Protein AF-A0A7J2YJ06-F1 (afdb_monomer_lite)

Sequence (201 aa):
MLNIGGYFGPPEGAVVGAVAAQILQVASMFPTVVESTILDARYSVNTNRESLWATSTSMQARTLGNKVMNLGITSQISGPCTDMLLYETVTITIADSVSGVAIEIGTRPTGCRYKNYASGLENKFFAEVLKSSAKHLKLSDANEIVKAILPKYEDKLKNPPKGKSFPECTDLRTLQPTREWLEIYEKVWRELEDLGLPRWK

Secondary structure (DSSP, 8-state):
-EEETSTT-SHHHHHHHHHHHHHHHHHHH--SEEE--EEETTTTBS-SHHHHHHHHHHHHHHHTT---EEEEE---SS-SS-HHHHHHHHHHHHHHHHTT-SEEE---GGGG-STT---HHHHHHHHHHHHHHHHH--HHHHHHHHHHHGGGTGGGTTS------HHHHEETTTTEEPHHHHHHHHHHHHHHHHTT-PPP-

pLDDT: mean 95.95, std 3.33, range [77.56, 98.81]

Radius of gyration: 16.55 Å; chains: 1; bounding box: 39×35×47 Å

Foldseek 3Di:
DFEDCPPLHHLVSLLVVLLVQQVCCCVPVVDQEDERQYAYPLQRAQLAPSSLVSRLSSLLVNQPPDDHQYEAEQEEQAFALDLRLLLSLLLNLLSNLQSRHRHYDDDHYNSVPDPQRDADLSVVSSVFSNVLSNVPDHPVLSVVLNVVSNVVPNVCSNPHHRHDGLVGQADPVVSHGDPSSVVSSVVVQVVVVVSPRHTRD

Structure (mmCIF, N/CA/C/O backbone):
data_AF-A0A7J2YJ06-F1
#
_entry.id   AF-A0A7J2YJ06-F1
#
loop_
_atom_site.group_PDB
_atom_site.id
_atom_site.type_symbol
_atom_site.label_atom_id
_atom_site.label_alt_id
_atom_site.label_comp_id
_atom_site.label_asym_id
_atom_site.label_entity_id
_atom_site.label_seq_id
_atom_site.pdbx_PDB_ins_code
_atom_site.Cartn_x
_atom_site.Cartn_y
_atom_site.Cartn_z
_atom_site.occupancy
_atom_site.B_iso_or_equiv
_atom_site.auth_seq_id
_atom_site.auth_comp_id
_atom_site.auth_asym_id
_atom_site.auth_atom_id
_atom_site.pdbx_PDB_model_num
ATOM 1 N N . MET A 1 1 ? 5.758 9.850 -11.070 1.00 80.75 1 MET A N 1
ATOM 2 C CA . MET A 1 1 ? 4.400 9.253 -11.102 1.00 80.75 1 MET A CA 1
ATOM 3 C C . MET A 1 1 ? 3.855 9.107 -12.526 1.00 80.75 1 MET A C 1
ATOM 5 O O . MET A 1 1 ? 3.830 10.076 -13.279 1.00 80.75 1 MET A O 1
ATOM 9 N N . LEU A 1 2 ? 3.445 7.894 -12.891 1.00 92.75 2 LEU A N 1
ATOM 10 C CA . LEU A 1 2 ? 2.865 7.490 -14.176 1.00 92.75 2 LEU A CA 1
ATOM 11 C C . LEU A 1 2 ? 1.392 7.119 -13.963 1.00 92.75 2 LEU A C 1
ATOM 13 O O . LEU A 1 2 ? 1.017 6.723 -12.862 1.00 92.75 2 LEU A O 1
ATOM 17 N N . ASN A 1 3 ? 0.562 7.227 -15.003 1.00 94.31 3 ASN A N 1
ATOM 18 C CA . ASN A 1 3 ? -0.865 6.917 -14.901 1.00 94.31 3 ASN A CA 1
ATOM 19 C C . ASN A 1 3 ? -1.298 5.862 -15.923 1.00 94.31 3 ASN A C 1
ATOM 21 O O . ASN A 1 3 ? -1.104 6.053 -17.127 1.00 94.31 3 ASN A O 1
ATOM 25 N N . ILE A 1 4 ? -1.948 4.799 -15.446 1.00 97.31 4 ILE A N 1
ATOM 26 C CA . ILE A 1 4 ? -2.723 3.873 -16.281 1.00 97.31 4 ILE A CA 1
ATOM 27 C C . ILE A 1 4 ? -3.918 4.643 -16.843 1.00 97.31 4 ILE A C 1
ATOM 29 O O . ILE A 1 4 ? -4.610 5.346 -16.107 1.00 97.31 4 ILE A O 1
ATOM 33 N N . GLY A 1 5 ? -4.141 4.533 -18.150 1.00 95.25 5 GLY A N 1
ATOM 34 C CA . GLY A 1 5 ? -5.114 5.338 -18.891 1.00 95.25 5 GLY A CA 1
ATOM 35 C C . GLY A 1 5 ? -4.627 6.754 -19.224 1.00 95.25 5 GLY A C 1
ATOM 36 O O . GLY A 1 5 ? -5.401 7.545 -19.755 1.00 95.25 5 GLY A O 1
ATOM 37 N N . GLY A 1 6 ? -3.369 7.089 -18.910 1.00 94.75 6 GLY A N 1
ATOM 38 C CA . GLY A 1 6 ? -2.724 8.345 -19.300 1.00 94.75 6 GLY A CA 1
ATOM 39 C C . GLY A 1 6 ? -1.994 8.247 -20.645 1.00 94.75 6 GLY A C 1
ATOM 40 O O . GLY A 1 6 ? -2.341 7.441 -21.504 1.00 94.75 6 GLY A O 1
ATOM 41 N N . TYR A 1 7 ? -0.926 9.036 -20.813 1.00 95.12 7 TYR A N 1
ATOM 42 C CA . TYR A 1 7 ? -0.141 9.081 -22.061 1.00 95.12 7 TYR A CA 1
ATOM 43 C C . TYR A 1 7 ? 0.506 7.750 -22.455 1.00 95.12 7 TYR A C 1
ATOM 45 O O . TYR A 1 7 ? 0.732 7.504 -23.635 1.00 95.12 7 TYR A O 1
ATOM 53 N N . PHE A 1 8 ? 0.792 6.893 -21.476 1.00 94.69 8 PHE A N 1
ATOM 54 C CA . PHE A 1 8 ? 1.354 5.565 -21.709 1.00 94.69 8 PHE A CA 1
ATOM 55 C C . PHE A 1 8 ? 0.277 4.487 -21.931 1.00 94.69 8 PHE A C 1
ATOM 57 O O . PHE A 1 8 ? 0.614 3.331 -22.156 1.00 94.69 8 PHE A O 1
ATOM 64 N N . GLY A 1 9 ? -1.011 4.849 -21.907 1.00 96.12 9 GLY A N 1
ATOM 65 C CA . GLY A 1 9 ? -2.115 3.945 -22.220 1.00 96.12 9 GLY A CA 1
ATOM 66 C C . GLY A 1 9 ? -2.330 2.852 -21.160 1.00 96.12 9 GLY A C 1
ATOM 67 O O . GLY A 1 9 ? -2.552 3.192 -19.995 1.00 96.12 9 GLY A O 1
ATOM 68 N N . PRO A 1 10 ? -2.355 1.561 -21.541 1.00 96.88 10 PRO A N 1
ATOM 69 C CA . PRO A 1 10 ? -2.722 0.453 -20.654 1.00 96.88 10 PRO A CA 1
ATOM 70 C C . PRO A 1 10 ? -1.654 0.173 -19.573 1.00 96.88 10 PRO A C 1
ATOM 72 O O . PRO A 1 10 ? -0.579 0.783 -19.593 1.00 96.88 10 PRO A O 1
ATOM 75 N N . PRO A 1 11 ? -1.920 -0.743 -18.618 1.00 97.50 11 PRO A N 1
ATOM 76 C CA . PRO A 1 11 ? -0.989 -1.074 -17.535 1.00 97.50 11 PRO A CA 1
ATOM 77 C C . PRO A 1 11 ? 0.428 -1.416 -18.014 1.00 97.50 11 PRO A C 1
ATOM 79 O O . PRO A 1 11 ? 1.399 -0.926 -17.446 1.00 97.50 11 PRO A O 1
ATOM 82 N N . GLU A 1 12 ? 0.564 -2.182 -19.095 1.00 98.00 12 GLU A N 1
ATOM 83 C CA . GLU A 1 12 ? 1.847 -2.569 -19.691 1.00 98.00 12 GLU A CA 1
ATOM 84 C C . GLU A 1 12 ? 2.644 -1.346 -20.154 1.00 98.00 12 GLU A C 1
ATOM 86 O O . GLU A 1 12 ? 3.846 -1.239 -19.908 1.00 98.00 12 GLU A O 1
ATOM 91 N N . GLY A 1 13 ? 1.970 -0.385 -20.790 1.00 97.75 13 GLY A N 1
ATOM 92 C CA . GLY A 1 13 ? 2.604 0.853 -21.225 1.00 97.75 13 GLY A CA 1
ATOM 93 C C . GLY A 1 13 ? 3.034 1.714 -20.039 1.00 97.75 13 GLY A C 1
ATOM 94 O O . GLY A 1 13 ? 4.135 2.269 -20.049 1.00 97.75 13 GLY A O 1
ATOM 95 N N . ALA A 1 14 ? 2.223 1.775 -18.977 1.00 97.62 14 ALA A N 1
ATOM 96 C CA . ALA A 1 14 ? 2.591 2.462 -17.740 1.00 97.62 14 ALA A CA 1
ATOM 97 C C . ALA A 1 14 ? 3.824 1.830 -17.063 1.00 97.62 14 ALA A C 1
ATOM 99 O O . ALA A 1 14 ? 4.674 2.566 -16.561 1.00 97.62 14 ALA A O 1
ATOM 100 N N . VAL A 1 15 ? 3.969 0.497 -17.105 1.00 97.50 15 VAL A N 1
ATOM 101 C CA . VAL A 1 15 ? 5.174 -0.216 -16.637 1.00 97.50 15 VAL A CA 1
ATOM 102 C C . VAL A 1 15 ? 6.406 0.208 -17.432 1.00 97.50 15 VAL A C 1
ATOM 104 O O . VAL A 1 15 ? 7.406 0.614 -16.837 1.00 97.50 15 VAL A O 1
ATOM 107 N N . VAL A 1 16 ? 6.333 0.178 -18.766 1.00 96.94 16 VAL A N 1
ATOM 108 C CA . VAL A 1 16 ? 7.442 0.612 -19.635 1.00 96.94 16 VAL A CA 1
ATOM 109 C C . VAL A 1 16 ? 7.824 2.063 -19.339 1.00 96.94 16 VAL A C 1
ATOM 111 O O . VAL A 1 16 ? 9.005 2.372 -19.164 1.00 96.94 16 VAL A O 1
ATOM 114 N N . GLY A 1 17 ? 6.830 2.945 -19.214 1.00 96.81 17 GLY A N 1
ATOM 115 C CA . GLY A 1 17 ? 7.035 4.347 -18.858 1.00 96.81 17 GLY A CA 1
ATOM 116 C C . GLY A 1 17 ? 7.708 4.521 -17.498 1.00 96.81 17 GLY A C 1
ATOM 117 O O . GLY A 1 17 ? 8.609 5.346 -17.364 1.00 96.81 17 GLY A O 1
ATOM 118 N N . ALA A 1 18 ? 7.332 3.720 -16.499 1.00 95.88 18 ALA A N 1
ATOM 119 C CA . ALA A 1 18 ? 7.905 3.801 -15.161 1.00 95.88 18 ALA A CA 1
ATOM 120 C C . ALA A 1 18 ? 9.381 3.373 -15.119 1.00 95.88 18 ALA A C 1
ATOM 122 O O . ALA A 1 18 ? 10.191 4.041 -14.468 1.00 95.88 18 ALA A O 1
ATOM 123 N N . VAL A 1 19 ? 9.746 2.312 -15.844 1.00 95.12 19 VAL A N 1
ATOM 124 C CA . VAL A 1 19 ? 11.142 1.863 -15.990 1.00 95.12 19 VAL A CA 1
ATOM 125 C C . VAL A 1 19 ? 11.968 2.911 -16.741 1.00 95.12 19 VAL A C 1
ATOM 127 O O . VAL A 1 19 ? 13.034 3.312 -16.271 1.00 95.12 19 VAL A O 1
ATOM 130 N N . ALA A 1 20 ? 11.458 3.415 -17.870 1.00 95.25 20 ALA A N 1
ATOM 131 C CA . ALA A 1 20 ? 12.128 4.453 -18.653 1.00 95.25 20 ALA A CA 1
ATOM 132 C C . ALA A 1 20 ? 12.341 5.739 -17.836 1.00 95.25 20 ALA A C 1
ATOM 134 O O . ALA A 1 20 ? 13.424 6.326 -17.869 1.00 95.25 20 ALA A O 1
ATOM 135 N N . ALA A 1 21 ? 11.340 6.141 -17.048 1.00 94.69 21 ALA A N 1
ATOM 136 C CA . ALA A 1 21 ? 11.431 7.296 -16.167 1.00 94.69 21 ALA A CA 1
ATOM 137 C C . ALA A 1 21 ? 12.509 7.122 -15.091 1.00 94.69 21 ALA A C 1
ATOM 139 O O . ALA A 1 21 ? 13.206 8.089 -14.799 1.00 94.69 21 ALA A O 1
ATOM 140 N N . GLN A 1 22 ? 12.700 5.926 -14.519 1.00 93.50 22 GLN A N 1
ATOM 141 C CA . GLN A 1 22 ? 13.817 5.701 -13.594 1.00 93.50 22 GLN A CA 1
ATOM 142 C C . GLN A 1 22 ? 15.165 5.857 -14.293 1.00 93.50 22 GLN A C 1
ATOM 144 O O . GLN A 1 22 ? 16.030 6.554 -13.770 1.00 93.50 22 GLN A O 1
ATOM 149 N N . ILE A 1 23 ? 15.351 5.234 -15.461 1.00 93.19 23 ILE A N 1
ATOM 150 C CA . ILE A 1 23 ? 16.618 5.312 -16.205 1.00 93.19 23 ILE A CA 1
ATOM 151 C C . ILE A 1 23 ? 16.964 6.776 -16.496 1.00 93.19 23 ILE A C 1
ATOM 153 O O . ILE A 1 23 ? 18.085 7.213 -16.235 1.00 93.19 23 ILE A O 1
ATOM 157 N N . LE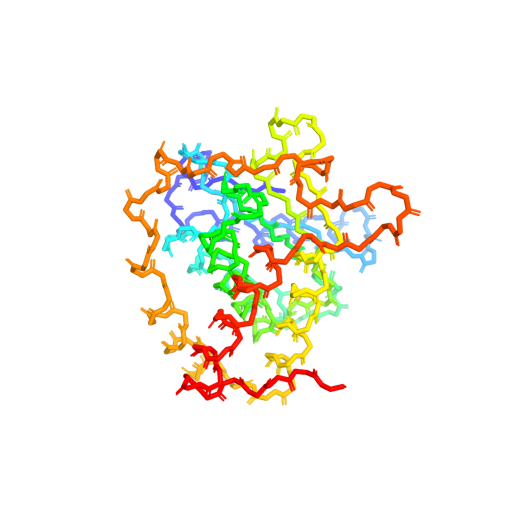U A 1 24 ? 15.985 7.552 -16.968 1.00 94.62 24 LEU A N 1
ATOM 158 C CA . LEU A 1 24 ? 16.169 8.970 -17.254 1.00 94.62 24 LEU A CA 1
ATOM 159 C C . LEU A 1 24 ? 16.465 9.785 -15.988 1.00 94.62 24 LEU A C 1
ATOM 161 O O . LEU A 1 24 ? 17.383 10.603 -16.004 1.00 94.62 24 LEU A O 1
ATOM 165 N N . GLN A 1 25 ? 15.732 9.559 -14.892 1.00 93.88 25 GLN A N 1
ATOM 166 C CA . GLN A 1 25 ? 15.970 10.245 -13.615 1.00 93.88 25 GLN A CA 1
ATOM 167 C C . GLN A 1 25 ? 17.395 9.999 -13.111 1.00 93.88 25 GLN A C 1
ATOM 169 O O . GLN A 1 25 ? 18.094 10.944 -12.755 1.00 93.88 25 GLN A O 1
ATOM 174 N N . VAL A 1 26 ? 17.857 8.748 -13.147 1.00 92.00 26 VAL A N 1
ATOM 175 C CA . VAL A 1 26 ? 19.216 8.375 -12.729 1.00 92.00 26 VAL A CA 1
ATOM 176 C C . VAL A 1 26 ? 20.272 9.048 -13.600 1.00 92.00 26 VAL A C 1
ATOM 178 O O . VAL A 1 26 ? 21.236 9.592 -13.069 1.00 92.00 26 VAL A O 1
ATOM 181 N N . ALA A 1 27 ? 20.074 9.058 -14.920 1.00 93.12 27 ALA A N 1
ATOM 182 C CA . ALA A 1 27 ? 21.037 9.617 -15.865 1.00 93.12 27 ALA A CA 1
ATOM 183 C C . ALA A 1 27 ? 21.111 11.155 -15.854 1.00 93.12 27 ALA A C 1
ATOM 185 O O . ALA A 1 27 ? 22.153 11.711 -16.187 1.00 93.12 27 ALA A O 1
ATOM 186 N N . SER A 1 28 ? 20.013 11.841 -15.519 1.00 95.94 28 SER A N 1
ATOM 187 C CA . SER A 1 28 ? 19.911 13.306 -15.635 1.00 95.94 28 SER A CA 1
ATOM 188 C C . SER A 1 28 ? 19.970 14.050 -14.303 1.00 95.94 28 SER A C 1
ATOM 190 O O . SER A 1 28 ? 20.511 15.151 -14.247 1.00 95.94 28 SER A O 1
ATOM 192 N N . MET A 1 29 ? 19.415 13.471 -13.238 1.00 94.94 29 MET A N 1
ATOM 193 C CA . MET A 1 29 ? 19.274 14.130 -11.935 1.00 94.94 29 MET A CA 1
ATOM 194 C C . MET A 1 29 ? 20.205 13.544 -10.871 1.00 94.94 29 MET A C 1
ATOM 196 O O . MET A 1 29 ? 20.355 14.147 -9.812 1.00 94.94 29 MET A O 1
ATOM 200 N N . PHE A 1 30 ? 20.810 12.379 -11.132 1.00 91.69 30 PHE A N 1
ATOM 201 C CA . PHE A 1 30 ? 21.679 11.658 -10.196 1.00 91.69 30 PHE A CA 1
ATOM 202 C C . PHE A 1 30 ? 21.095 11.504 -8.767 1.00 91.69 30 PHE A C 1
ATOM 204 O O . PHE A 1 30 ? 21.806 11.742 -7.788 1.00 91.69 30 PHE A O 1
ATOM 211 N N . PRO A 1 31 ? 19.807 11.131 -8.601 1.00 92.19 31 PRO A N 1
ATOM 212 C CA . PRO A 1 31 ? 19.190 11.021 -7.288 1.00 92.19 31 PRO A CA 1
ATOM 213 C C . PRO A 1 31 ? 19.637 9.751 -6.553 1.00 92.19 31 PRO A C 1
ATOM 215 O O . PRO A 1 31 ? 19.885 8.707 -7.155 1.00 92.19 31 PRO A O 1
ATOM 218 N N . THR A 1 32 ? 19.644 9.811 -5.221 1.00 90.25 32 THR A N 1
ATOM 219 C CA . THR A 1 32 ? 19.874 8.635 -4.363 1.00 90.25 32 THR A CA 1
ATOM 220 C C . THR A 1 32 ? 18.644 7.721 -4.294 1.00 90.25 32 THR A C 1
ATOM 222 O O . THR A 1 32 ? 18.770 6.501 -4.192 1.00 90.25 32 THR A O 1
ATOM 225 N N . VAL A 1 33 ? 17.449 8.317 -4.336 1.00 93.25 33 VAL A N 1
ATOM 226 C CA . VAL A 1 33 ? 16.150 7.639 -4.244 1.00 93.25 33 VAL A CA 1
ATOM 227 C C . VAL A 1 33 ? 15.326 8.011 -5.469 1.00 93.25 33 VAL A C 1
ATOM 229 O O . VAL A 1 33 ? 15.225 9.192 -5.798 1.00 93.25 33 VAL A O 1
ATOM 232 N N . VAL A 1 34 ? 14.727 7.023 -6.132 1.00 93.50 34 VAL A N 1
ATOM 233 C CA . VAL A 1 34 ? 13.911 7.239 -7.332 1.00 93.50 34 VAL A CA 1
ATOM 234 C C . VAL A 1 34 ? 12.459 6.867 -7.088 1.00 93.50 34 VAL A C 1
ATOM 236 O O . VAL A 1 34 ? 12.132 5.749 -6.688 1.00 93.50 34 VAL A O 1
ATOM 239 N N . GLU A 1 35 ? 11.581 7.805 -7.424 1.00 90.75 35 GLU A N 1
ATOM 240 C CA . GLU A 1 35 ? 10.136 7.622 -7.459 1.00 90.75 35 GLU A CA 1
ATOM 241 C C . GLU A 1 35 ? 9.685 7.407 -8.907 1.00 90.75 35 GLU A C 1
ATOM 243 O O . GLU A 1 35 ? 10.045 8.154 -9.818 1.00 90.75 35 GLU A O 1
ATOM 248 N N . SER A 1 36 ? 8.897 6.359 -9.133 1.00 91.38 36 SER A N 1
ATOM 249 C CA . SER A 1 36 ? 8.264 6.093 -10.430 1.00 91.38 36 SER A CA 1
ATOM 250 C C . SER A 1 36 ? 7.000 5.252 -10.229 1.00 91.38 36 SER A C 1
ATOM 252 O O . SER A 1 36 ? 6.833 4.175 -10.798 1.00 91.38 36 SER A O 1
ATOM 254 N N . THR A 1 37 ? 6.135 5.716 -9.326 1.00 91.12 37 THR A N 1
ATOM 255 C CA . THR A 1 37 ? 4.886 5.046 -8.942 1.00 91.12 37 THR A CA 1
ATOM 256 C C . THR A 1 37 ? 3.893 5.093 -10.089 1.00 91.12 37 THR A C 1
ATOM 258 O O . THR A 1 37 ? 3.803 6.103 -10.793 1.00 91.12 37 THR A O 1
ATOM 261 N N . ILE A 1 38 ? 3.114 4.028 -10.242 1.00 96.06 38 ILE A N 1
ATOM 262 C CA . ILE A 1 38 ? 2.025 3.934 -11.209 1.00 96.06 38 ILE A CA 1
ATOM 263 C C . ILE A 1 38 ? 0.704 4.062 -10.451 1.00 96.06 38 ILE A C 1
ATOM 265 O O . ILE A 1 38 ? 0.430 3.267 -9.559 1.00 96.06 38 ILE A O 1
ATOM 269 N N . LEU A 1 39 ? -0.117 5.047 -10.808 1.00 95.38 39 LEU A N 1
ATOM 270 C CA . LEU A 1 39 ? -1.491 5.165 -10.325 1.00 95.38 39 LEU A CA 1
ATOM 271 C C . LEU A 1 39 ? -2.477 4.852 -11.451 1.00 95.38 39 LEU A C 1
ATOM 273 O O . LEU A 1 39 ? -2.178 5.004 -12.633 1.00 95.38 39 LEU A O 1
ATOM 277 N N . ASP A 1 40 ? -3.683 4.445 -11.096 1.00 95.44 40 ASP A N 1
ATOM 278 C CA . ASP A 1 40 ? -4.796 4.347 -12.027 1.00 95.44 40 ASP A CA 1
ATOM 279 C C . ASP A 1 40 ? -5.511 5.692 -12.147 1.00 95.44 40 ASP A C 1
ATOM 281 O O . ASP A 1 40 ? -5.999 6.227 -11.149 1.00 95.44 40 ASP A O 1
ATOM 285 N N . ALA A 1 41 ? -5.609 6.243 -13.360 1.00 94.31 41 ALA A N 1
ATOM 286 C CA . ALA A 1 41 ? -6.209 7.558 -13.577 1.00 94.31 41 ALA A CA 1
ATOM 287 C C . ALA A 1 41 ? -7.694 7.628 -13.181 1.00 94.31 41 ALA A C 1
ATOM 289 O O . ALA A 1 41 ? -8.176 8.708 -12.837 1.00 94.31 41 ALA A O 1
ATOM 290 N N . ARG A 1 42 ? -8.424 6.501 -13.193 1.00 92.25 42 ARG A N 1
ATOM 291 C CA . ARG A 1 42 ? -9.860 6.453 -12.860 1.00 92.25 42 ARG A CA 1
ATOM 292 C C . ARG A 1 42 ? -10.116 6.809 -11.398 1.00 92.25 42 ARG A C 1
ATOM 294 O O . ARG A 1 42 ? -11.126 7.433 -11.081 1.00 92.25 42 ARG A O 1
ATOM 301 N N . TYR A 1 43 ? -9.203 6.403 -10.520 1.00 90.75 43 TYR A N 1
ATOM 302 C CA . TYR A 1 43 ? -9.368 6.498 -9.068 1.00 90.75 43 TYR A CA 1
ATOM 303 C C . TYR A 1 43 ? -8.291 7.368 -8.402 1.00 90.75 43 TYR A C 1
ATOM 305 O O . TYR A 1 43 ? -8.511 7.877 -7.305 1.00 90.75 43 TYR A O 1
ATOM 313 N N . SER A 1 44 ? -7.161 7.584 -9.083 1.00 90.38 44 SER A N 1
ATOM 314 C CA . SER A 1 44 ? -5.924 8.175 -8.554 1.00 90.38 44 SER A CA 1
ATOM 315 C C . SER A 1 44 ? -5.324 7.370 -7.392 1.00 90.38 44 SER A C 1
ATOM 317 O O . SER A 1 44 ? -4.901 7.938 -6.387 1.00 90.38 44 SER A O 1
ATOM 319 N N . VAL A 1 45 ? -5.297 6.041 -7.532 1.00 93.62 45 VAL A N 1
ATOM 320 C CA . VAL A 1 45 ? -4.770 5.085 -6.536 1.00 93.62 45 VAL A CA 1
ATOM 321 C C . VAL A 1 45 ? -3.943 3.990 -7.185 1.00 93.62 45 VAL A C 1
ATOM 323 O O . VAL A 1 45 ? -4.011 3.811 -8.398 1.00 93.62 45 VAL A O 1
ATOM 326 N N . ASN A 1 46 ? -3.194 3.242 -6.380 1.00 95.75 46 ASN A N 1
ATOM 327 C CA . ASN A 1 46 ? -2.472 2.045 -6.815 1.00 95.75 46 ASN A CA 1
ATOM 328 C C . ASN A 1 46 ? -2.948 0.757 -6.129 1.00 95.75 46 ASN A C 1
ATOM 330 O O . ASN A 1 46 ? -2.220 -0.226 -6.036 1.00 95.75 46 ASN A O 1
ATOM 334 N N . THR A 1 47 ? -4.182 0.775 -5.638 1.00 96.62 47 THR A N 1
ATOM 335 C CA . THR A 1 47 ? -4.786 -0.319 -4.878 1.00 96.62 47 THR A CA 1
ATOM 336 C C . THR A 1 47 ? -5.764 -1.136 -5.721 1.00 96.62 47 THR A C 1
ATOM 338 O O . THR A 1 47 ? -6.315 -2.113 -5.235 1.00 96.62 47 THR A O 1
ATOM 341 N N . ASN A 1 48 ? -5.993 -0.803 -6.995 1.00 96.44 48 ASN A N 1
ATOM 342 C CA . ASN A 1 48 ? -6.793 -1.634 -7.901 1.00 96.44 48 ASN A CA 1
ATOM 343 C C . ASN A 1 48 ? -5.957 -2.728 -8.574 1.00 96.44 48 ASN A C 1
ATOM 345 O O . ASN A 1 48 ? -4.735 -2.653 -8.641 1.00 96.44 48 ASN A O 1
ATOM 349 N N . ARG A 1 49 ? -6.628 -3.742 -9.121 1.00 97.06 49 ARG A N 1
ATOM 350 C CA . ARG A 1 49 ? -6.000 -4.931 -9.714 1.00 97.06 49 ARG A CA 1
ATOM 351 C C . ARG A 1 49 ? -4.900 -4.604 -10.725 1.00 97.06 49 ARG A C 1
ATOM 353 O O . ARG A 1 49 ? -3.808 -5.162 -10.665 1.00 97.06 49 ARG A O 1
ATOM 360 N N . GLU A 1 50 ? -5.195 -3.698 -11.647 1.00 96.88 50 GLU A N 1
ATOM 361 C CA . GLU A 1 50 ? -4.303 -3.334 -12.742 1.00 96.88 50 GLU A CA 1
ATOM 362 C C . GLU A 1 50 ? -3.086 -2.546 -12.248 1.00 96.88 50 GLU A C 1
ATOM 364 O O . GLU A 1 50 ? -1.973 -2.776 -12.718 1.00 96.88 50 GLU A O 1
ATOM 369 N N . SER A 1 51 ? -3.272 -1.652 -11.274 1.00 96.31 51 SER A N 1
ATOM 370 C CA . SER A 1 51 ? -2.174 -0.871 -10.698 1.00 96.31 51 SER A CA 1
ATOM 371 C C . SER A 1 51 ? -1.314 -1.671 -9.725 1.00 96.31 51 SER A C 1
ATOM 373 O O . SER A 1 51 ? -0.102 -1.464 -9.717 1.00 96.31 51 SER A O 1
ATOM 375 N N . LEU A 1 52 ? -1.879 -2.632 -8.989 1.00 97.25 52 LEU A N 1
ATOM 376 C CA . LEU A 1 52 ? -1.118 -3.591 -8.180 1.00 97.25 52 LEU A CA 1
ATOM 377 C C . LEU A 1 52 ? -0.196 -4.440 -9.062 1.00 97.25 52 LEU A C 1
ATOM 379 O O . LEU A 1 52 ? 0.997 -4.578 -8.781 1.00 97.25 52 LEU A O 1
ATOM 383 N N . TRP A 1 53 ? -0.727 -4.969 -10.170 1.00 97.44 53 TRP A N 1
ATOM 384 C CA . TRP A 1 53 ? 0.073 -5.719 -11.138 1.00 97.44 53 TRP A CA 1
ATOM 385 C C . TRP A 1 53 ? 1.159 -4.843 -11.775 1.00 97.44 53 TRP A C 1
ATOM 387 O O . TRP A 1 53 ? 2.327 -5.233 -11.817 1.00 97.44 53 TRP A O 1
ATOM 397 N N . ALA A 1 54 ? 0.798 -3.640 -12.226 1.00 97.50 54 ALA A N 1
ATOM 398 C CA . ALA A 1 54 ? 1.741 -2.738 -12.877 1.00 97.50 54 ALA A CA 1
ATOM 399 C C . ALA A 1 54 ? 2.847 -2.278 -11.914 1.00 97.50 54 ALA A C 1
ATOM 401 O O . ALA A 1 54 ? 4.024 -2.288 -12.272 1.00 97.50 54 ALA A O 1
ATOM 402 N N . THR A 1 55 ? 2.494 -1.912 -10.681 1.00 95.31 55 THR A N 1
ATOM 403 C CA . THR A 1 55 ? 3.459 -1.434 -9.682 1.00 95.31 55 THR A CA 1
ATOM 404 C C . THR A 1 55 ? 4.421 -2.545 -9.276 1.00 95.31 55 THR A C 1
ATOM 406 O O . THR A 1 55 ? 5.628 -2.334 -9.355 1.00 95.31 55 THR A O 1
ATOM 409 N N . SER A 1 56 ? 3.926 -3.745 -8.955 1.00 96.00 56 SER A N 1
ATOM 410 C CA . SER A 1 56 ? 4.786 -4.884 -8.594 1.00 96.00 56 SER A CA 1
ATOM 411 C C . SER A 1 56 ? 5.715 -5.309 -9.736 1.00 96.00 56 SER A C 1
ATOM 413 O O . SER A 1 56 ? 6.908 -5.525 -9.518 1.00 96.00 56 SER A O 1
ATOM 415 N N . THR A 1 57 ? 5.206 -5.363 -10.971 1.00 96.50 57 THR A N 1
ATOM 416 C CA . THR A 1 57 ? 6.000 -5.700 -12.165 1.00 96.50 57 THR A CA 1
ATOM 417 C C . THR A 1 57 ? 7.072 -4.646 -12.435 1.00 96.50 57 THR A C 1
ATOM 419 O O . THR A 1 57 ? 8.241 -4.975 -12.642 1.00 96.50 57 THR A O 1
ATOM 422 N N . SER A 1 58 ? 6.686 -3.367 -12.400 1.00 95.62 58 SER A N 1
ATOM 423 C CA . SER A 1 58 ? 7.607 -2.244 -12.568 1.00 95.62 58 SER A CA 1
ATOM 424 C C . SER A 1 58 ? 8.683 -2.257 -11.489 1.00 95.62 58 SER A C 1
ATOM 426 O O . SER A 1 58 ? 9.862 -2.185 -11.814 1.00 95.62 58 SER A O 1
ATOM 428 N N . MET A 1 59 ? 8.310 -2.420 -10.218 1.00 95.00 59 MET A N 1
ATOM 429 C CA . MET A 1 59 ? 9.243 -2.430 -9.093 1.00 95.00 59 MET A CA 1
ATOM 430 C C . MET A 1 59 ? 10.273 -3.561 -9.218 1.00 95.00 59 MET A C 1
ATOM 432 O O . MET A 1 59 ? 11.470 -3.304 -9.113 1.00 95.00 59 MET A O 1
ATOM 436 N N . GLN A 1 60 ? 9.844 -4.780 -9.558 1.00 94.88 60 GLN A N 1
ATOM 437 C CA . GLN A 1 60 ? 10.764 -5.898 -9.794 1.00 94.88 60 GLN A CA 1
ATOM 438 C C . GLN A 1 60 ? 11.747 -5.598 -10.935 1.00 94.88 60 GLN A C 1
ATOM 440 O O . GLN A 1 60 ? 12.955 -5.762 -10.768 1.00 94.88 60 GLN A O 1
ATOM 445 N N . ALA A 1 61 ? 11.263 -5.087 -12.072 1.00 94.06 61 ALA A N 1
ATOM 446 C CA . ALA A 1 61 ? 12.124 -4.713 -13.197 1.00 94.06 61 ALA A CA 1
ATOM 447 C C . ALA A 1 61 ? 13.113 -3.591 -12.832 1.00 94.06 61 ALA A C 1
ATOM 449 O O . ALA A 1 61 ? 14.266 -3.598 -13.257 1.00 94.06 61 ALA A O 1
ATOM 450 N N . ARG A 1 62 ? 12.660 -2.640 -12.014 1.00 92.06 62 ARG A N 1
ATOM 451 C CA . ARG A 1 62 ? 13.408 -1.474 -11.534 1.00 92.06 62 ARG A CA 1
ATOM 452 C C . ARG A 1 62 ? 14.429 -1.798 -10.450 1.00 92.06 62 ARG A C 1
ATOM 454 O O . ARG A 1 62 ? 15.336 -0.995 -10.234 1.00 92.06 62 ARG A O 1
ATOM 461 N N . THR A 1 63 ? 14.288 -2.918 -9.753 1.00 90.88 63 THR A N 1
ATOM 462 C CA . THR A 1 63 ? 15.223 -3.361 -8.707 1.00 90.88 63 THR A CA 1
ATOM 463 C C . THR A 1 63 ? 16.299 -4.294 -9.268 1.00 90.88 63 THR A C 1
ATOM 465 O O . THR A 1 63 ? 17.412 -4.352 -8.745 1.00 90.88 63 THR A O 1
ATOM 468 N N . LEU A 1 64 ? 16.026 -4.985 -10.377 1.00 85.06 64 LEU A N 1
ATOM 469 C CA . LEU A 1 64 ? 17.016 -5.823 -11.047 1.00 85.06 64 LEU A CA 1
ATOM 470 C C . LEU A 1 64 ? 18.064 -4.975 -11.792 1.00 85.06 64 LEU A C 1
ATOM 472 O O . LEU A 1 64 ? 17.752 -4.039 -12.524 1.00 85.06 64 LEU A O 1
ATOM 476 N N . GLY A 1 65 ? 19.342 -5.327 -11.629 1.00 77.56 65 GLY A N 1
ATOM 477 C CA . GLY A 1 65 ? 20.431 -4.794 -12.457 1.00 77.56 65 GLY A CA 1
ATOM 478 C C . GLY A 1 65 ? 20.897 -3.366 -12.141 1.00 77.56 65 GLY A C 1
ATOM 479 O O . GLY A 1 65 ? 21.709 -2.827 -12.889 1.00 77.56 65 GLY A O 1
ATOM 480 N N . ASN A 1 66 ? 20.445 -2.747 -11.046 1.00 80.88 66 ASN A N 1
ATOM 481 C CA . ASN A 1 66 ? 20.960 -1.453 -10.584 1.00 80.88 66 ASN A CA 1
ATOM 482 C C . ASN A 1 66 ? 20.976 -1.353 -9.044 1.00 80.88 66 ASN A C 1
ATOM 484 O O . ASN A 1 66 ? 20.536 -2.264 -8.352 1.00 80.88 66 ASN A O 1
ATOM 488 N N . LYS A 1 67 ? 21.551 -0.268 -8.505 1.00 84.06 67 LYS A N 1
ATOM 489 C CA . LYS A 1 67 ? 21.722 -0.043 -7.052 1.00 84.06 67 LYS A CA 1
ATOM 490 C C . LYS A 1 67 ? 20.915 1.146 -6.525 1.00 84.06 67 LYS A C 1
ATOM 492 O O . LYS A 1 67 ? 21.258 1.721 -5.495 1.00 84.06 67 LYS A O 1
ATOM 497 N N . VAL A 1 68 ? 19.899 1.568 -7.266 1.00 89.50 68 VAL A N 1
ATOM 498 C CA . VAL A 1 68 ? 19.081 2.722 -6.900 1.00 89.50 68 VAL A CA 1
ATOM 499 C C . VAL A 1 68 ? 18.080 2.306 -5.832 1.00 89.50 68 VAL A C 1
ATOM 501 O O . VAL A 1 68 ? 17.513 1.217 -5.894 1.00 89.50 68 VAL A O 1
ATOM 504 N N . MET A 1 69 ? 17.835 3.180 -4.858 1.00 94.00 69 MET A N 1
ATOM 505 C CA . MET A 1 69 ? 16.758 2.962 -3.898 1.00 94.00 69 MET A CA 1
ATOM 506 C C . MET A 1 69 ? 15.423 3.333 -4.537 1.00 94.00 69 MET A C 1
ATOM 508 O O . MET A 1 69 ? 15.150 4.507 -4.792 1.00 94.00 69 MET A O 1
ATOM 512 N N . ASN A 1 70 ? 14.587 2.331 -4.794 1.00 94.06 70 ASN A N 1
ATOM 513 C CA . ASN A 1 70 ? 13.250 2.556 -5.323 1.00 94.06 70 ASN A CA 1
ATOM 514 C C . ASN A 1 70 ? 12.287 2.956 -4.204 1.00 94.06 70 ASN A C 1
ATOM 516 O O . ASN A 1 70 ? 12.172 2.262 -3.192 1.00 94.06 70 ASN A O 1
ATOM 520 N N . LEU A 1 71 ? 11.592 4.072 -4.415 1.00 94.81 71 LEU A N 1
ATOM 521 C CA . LEU A 1 71 ? 10.520 4.537 -3.550 1.00 94.81 71 LEU A CA 1
ATOM 522 C C . LEU A 1 71 ? 9.160 4.071 -4.084 1.00 94.81 71 LEU A C 1
ATOM 524 O O . LEU A 1 71 ? 8.854 4.274 -5.265 1.00 94.81 71 LEU A O 1
ATOM 528 N N . GLY A 1 72 ? 8.373 3.457 -3.202 1.00 94.38 72 GLY A N 1
ATOM 529 C CA . GLY A 1 72 ? 6.965 3.102 -3.391 1.00 94.38 72 GLY A CA 1
ATOM 530 C C . GLY A 1 72 ? 6.042 4.063 -2.642 1.00 94.38 72 GLY A C 1
ATOM 531 O O . GLY A 1 72 ? 6.481 4.816 -1.765 1.00 94.38 72 GLY A O 1
ATOM 532 N N . ILE A 1 73 ? 4.761 4.063 -3.000 1.00 94.88 73 ILE A N 1
ATOM 533 C CA . ILE A 1 73 ? 3.749 4.928 -2.384 1.00 94.88 73 ILE A CA 1
ATOM 534 C C . ILE A 1 73 ? 2.505 4.100 -2.106 1.00 94.88 73 ILE A C 1
ATOM 536 O O . ILE A 1 73 ? 1.909 3.567 -3.030 1.00 94.88 73 ILE A O 1
ATOM 540 N N . THR A 1 74 ? 2.022 4.102 -0.874 1.00 96.12 74 THR A N 1
ATOM 541 C CA . THR A 1 74 ? 0.740 3.491 -0.516 1.00 96.12 74 THR A CA 1
ATOM 542 C C . THR A 1 74 ? -0.373 4.528 -0.714 1.00 96.12 74 THR A C 1
ATOM 544 O O . THR A 1 74 ? -0.545 5.422 0.122 1.00 96.12 74 THR A O 1
ATOM 547 N N . SER A 1 75 ? -1.107 4.468 -1.833 1.00 95.00 75 SER A N 1
ATOM 548 C CA . SER A 1 75 ? -2.145 5.454 -2.174 1.00 95.00 75 SER A CA 1
ATOM 549 C C . SER A 1 75 ? -3.537 4.839 -2.192 1.00 95.00 75 SER A C 1
ATOM 551 O O . SER A 1 75 ? -3.939 4.257 -3.194 1.00 95.00 75 SER A O 1
ATOM 553 N N . GLN A 1 76 ? -4.281 5.011 -1.100 1.00 96.75 76 GLN A N 1
ATOM 554 C CA . GLN A 1 76 ? -5.625 4.458 -0.912 1.00 96.75 76 GLN A CA 1
ATOM 555 C C . GLN A 1 76 ? -6.725 5.481 -1.217 1.00 96.75 76 GLN A C 1
ATOM 557 O O . GLN A 1 76 ? -6.534 6.691 -1.064 1.00 96.75 76 GLN A O 1
ATOM 562 N N . ILE A 1 77 ? -7.915 5.007 -1.595 1.00 96.88 77 ILE A N 1
ATOM 563 C CA . ILE A 1 77 ? -9.078 5.878 -1.824 1.00 96.88 77 ILE A CA 1
ATOM 564 C C . ILE A 1 77 ? -10.034 5.921 -0.627 1.00 96.88 77 ILE A C 1
ATOM 566 O O . ILE A 1 77 ? -10.768 6.898 -0.466 1.00 96.88 77 ILE A O 1
ATOM 570 N N . SER A 1 78 ? -10.018 4.905 0.234 1.00 98.00 78 SER A N 1
ATOM 571 C CA . SER A 1 78 ? -10.832 4.864 1.454 1.00 98.00 78 SER A CA 1
ATOM 572 C C . SER A 1 78 ? -10.239 5.715 2.566 1.00 98.00 78 SER A C 1
ATOM 574 O O . SER A 1 78 ? -9.046 6.027 2.562 1.00 98.00 78 SER A O 1
ATOM 576 N N . GLY A 1 79 ? -11.072 6.121 3.522 1.00 98.12 79 GLY A N 1
ATOM 577 C CA . GLY A 1 79 ? -10.624 6.923 4.659 1.00 98.12 79 GLY A CA 1
ATOM 578 C C . GLY A 1 79 ? -10.440 6.159 5.969 1.00 98.12 79 GLY A C 1
ATOM 579 O O . GLY A 1 79 ? -10.770 4.974 6.056 1.00 98.12 79 GLY A O 1
ATOM 580 N N . PRO A 1 80 ? -9.914 6.841 7.002 1.00 98.38 80 PRO A N 1
ATOM 581 C CA . PRO A 1 80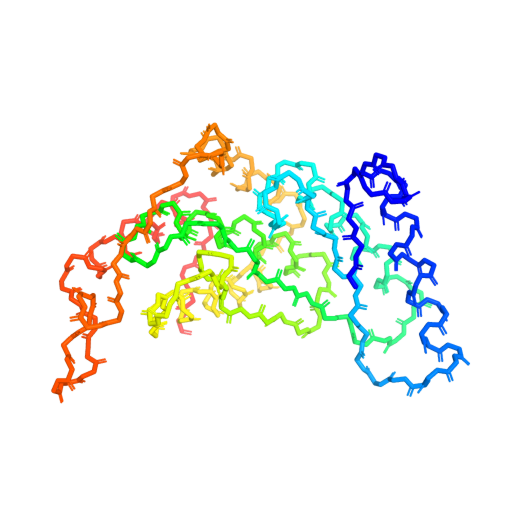 ? -9.627 6.241 8.304 1.00 98.38 80 PRO A CA 1
ATOM 582 C C . PRO A 1 80 ? -10.878 5.699 8.994 1.00 98.38 80 PRO A C 1
ATOM 584 O O . PRO A 1 80 ? -11.998 6.108 8.691 1.00 98.38 80 PRO A O 1
ATOM 587 N N . CYS A 1 81 ? -10.695 4.810 9.969 1.00 98.44 81 CYS A N 1
ATOM 588 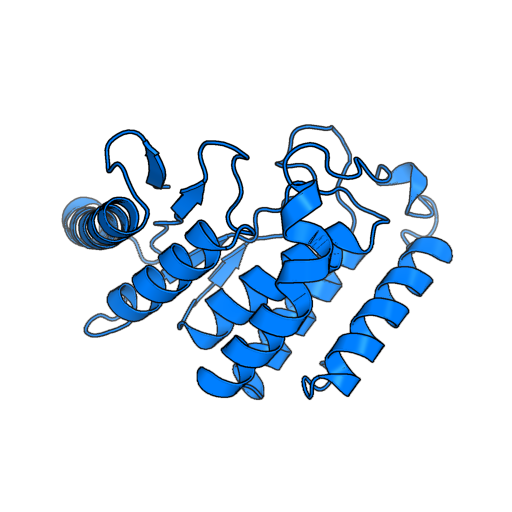C CA . CYS A 1 81 ? -11.802 4.119 10.634 1.00 98.44 81 CYS A CA 1
ATOM 589 C C . CYS A 1 81 ? -12.651 3.253 9.684 1.00 98.44 81 CYS A C 1
ATOM 591 O O . CYS A 1 81 ? -13.866 3.156 9.836 1.00 98.44 81 CYS A O 1
ATOM 593 N N . THR A 1 82 ? -12.019 2.638 8.676 1.00 98.75 82 THR A N 1
ATOM 594 C CA . THR A 1 82 ? -12.657 1.685 7.754 1.00 98.75 82 THR A CA 1
ATOM 595 C C . THR A 1 82 ? -11.761 0.469 7.547 1.00 98.75 82 THR A C 1
ATOM 597 O O . THR A 1 82 ? -10.536 0.591 7.513 1.00 98.75 82 THR A O 1
ATOM 600 N N . ASP A 1 83 ? -12.359 -0.711 7.396 1.00 98.62 83 ASP A N 1
ATOM 601 C CA . ASP A 1 83 ? -11.617 -1.921 7.031 1.00 98.62 83 ASP A CA 1
ATOM 602 C C . ASP A 1 83 ? -11.084 -1.832 5.598 1.00 98.62 83 ASP A C 1
ATOM 604 O O . ASP A 1 83 ? -9.961 -2.254 5.340 1.00 98.62 83 ASP A O 1
ATOM 608 N N . MET A 1 84 ? -11.829 -1.185 4.696 1.00 98.56 84 MET A N 1
ATOM 609 C CA . MET A 1 84 ? -11.407 -0.949 3.316 1.00 98.56 84 MET A CA 1
ATOM 610 C C . MET A 1 84 ? -10.069 -0.205 3.215 1.00 98.56 84 MET A C 1
ATOM 612 O O . MET A 1 84 ? -9.227 -0.621 2.427 1.00 98.56 84 MET A O 1
ATOM 616 N N . LEU A 1 85 ? -9.815 0.820 4.044 1.00 98.69 85 LEU A N 1
ATOM 617 C CA . LEU A 1 85 ? -8.500 1.477 4.080 1.00 98.69 85 LEU A CA 1
ATOM 618 C C . LEU A 1 85 ? -7.386 0.488 4.437 1.00 98.69 85 LEU A C 1
ATOM 620 O O . LEU A 1 85 ? -6.319 0.515 3.824 1.00 98.69 85 LEU A O 1
ATOM 624 N N . LEU A 1 86 ? -7.611 -0.376 5.428 1.00 98.75 86 LEU A N 1
ATOM 625 C CA . LEU A 1 86 ? -6.606 -1.352 5.838 1.00 98.75 86 LEU A CA 1
ATOM 626 C C . LEU A 1 86 ? -6.423 -2.436 4.771 1.00 98.75 86 LEU A C 1
ATOM 628 O O . LEU A 1 86 ? -5.286 -2.778 4.477 1.00 98.75 86 LEU A O 1
ATOM 632 N N . TYR A 1 87 ? -7.489 -2.910 4.122 1.00 98.81 87 TYR A N 1
ATOM 633 C CA . TYR A 1 87 ? -7.388 -3.858 3.007 1.00 98.81 87 TYR A CA 1
ATOM 634 C C . TYR A 1 87 ? -6.629 -3.273 1.810 1.00 98.81 87 TYR A C 1
ATOM 636 O O . TYR A 1 87 ? -5.717 -3.920 1.302 1.00 98.81 87 TYR A O 1
ATOM 644 N N . GLU A 1 88 ? -6.934 -2.034 1.416 1.00 98.62 88 GLU A N 1
ATOM 645 C CA . GLU A 1 88 ? -6.180 -1.307 0.389 1.00 98.62 88 GLU A CA 1
ATOM 646 C C . GLU A 1 88 ? -4.700 -1.161 0.775 1.00 98.62 88 GLU A C 1
ATOM 648 O O . GLU A 1 88 ? -3.814 -1.365 -0.055 1.00 98.62 88 GLU A O 1
ATOM 653 N N . THR A 1 89 ? -4.428 -0.850 2.049 1.00 98.56 89 THR A N 1
ATOM 654 C CA . THR A 1 89 ? -3.064 -0.763 2.592 1.00 98.56 89 THR A CA 1
ATOM 655 C C . THR A 1 89 ? -2.348 -2.101 2.464 1.00 98.56 89 THR A C 1
ATOM 657 O O . THR A 1 89 ? -1.253 -2.140 1.914 1.00 98.56 89 THR A O 1
ATOM 660 N N . VAL A 1 90 ? -2.967 -3.197 2.912 1.00 98.44 90 VAL A N 1
ATOM 661 C CA . VAL A 1 90 ? -2.405 -4.554 2.841 1.00 98.44 90 VAL A CA 1
ATOM 662 C C . VAL A 1 90 ? -1.970 -4.887 1.425 1.00 98.44 90 VAL A C 1
ATOM 664 O O . VAL A 1 90 ? -0.832 -5.299 1.223 1.00 98.44 90 VAL A O 1
ATOM 667 N N . THR A 1 91 ? -2.853 -4.705 0.444 1.00 98.31 91 THR A N 1
ATOM 668 C CA . THR A 1 91 ? -2.597 -5.179 -0.918 1.00 98.31 91 THR A CA 1
ATOM 669 C C . THR A 1 91 ? -1.400 -4.506 -1.567 1.00 98.31 91 THR A C 1
ATOM 671 O O . THR A 1 91 ? -0.559 -5.203 -2.132 1.00 98.31 91 THR A O 1
ATOM 674 N N . ILE A 1 92 ? -1.296 -3.176 -1.471 1.00 97.81 92 ILE A N 1
ATOM 675 C CA . ILE A 1 92 ? -0.178 -2.457 -2.088 1.00 97.81 92 ILE A CA 1
ATOM 676 C C . ILE A 1 92 ? 1.103 -2.634 -1.278 1.00 97.81 92 ILE A C 1
ATOM 678 O O . ILE A 1 92 ? 2.139 -2.921 -1.860 1.00 97.81 92 ILE A O 1
ATOM 682 N N . THR A 1 93 ? 1.015 -2.579 0.054 1.00 97.94 93 THR A N 1
ATOM 683 C CA . THR A 1 93 ? 2.188 -2.695 0.931 1.00 97.94 93 THR A CA 1
ATOM 684 C C . THR A 1 93 ? 2.834 -4.070 0.800 1.00 97.94 93 THR A C 1
ATOM 686 O O . THR A 1 93 ? 4.052 -4.177 0.699 1.00 97.94 93 THR A O 1
ATOM 689 N N . ILE A 1 94 ? 2.035 -5.147 0.770 1.00 98.38 94 ILE A N 1
ATOM 690 C CA . ILE A 1 94 ? 2.553 -6.498 0.520 1.00 98.38 94 ILE A CA 1
ATOM 691 C C . ILE A 1 94 ? 3.222 -6.543 -0.854 1.00 98.38 94 ILE A C 1
ATOM 693 O O . ILE A 1 94 ? 4.357 -7.008 -0.951 1.00 98.38 94 ILE A O 1
ATOM 697 N N . ALA A 1 95 ? 2.541 -6.055 -1.897 1.00 97.62 95 ALA A N 1
ATOM 698 C CA . ALA A 1 95 ? 3.045 -6.093 -3.265 1.00 97.62 95 ALA A C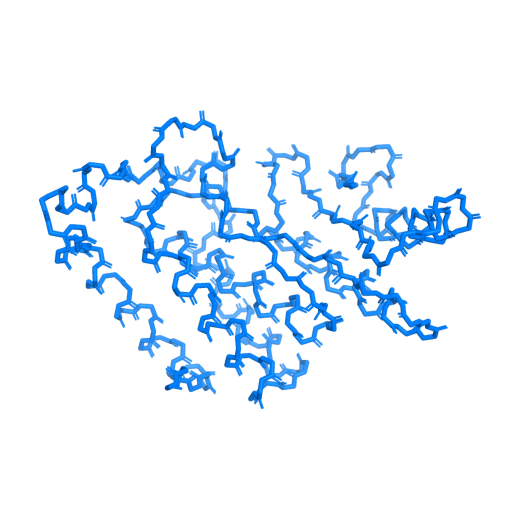A 1
ATOM 699 C C . ALA A 1 95 ? 4.370 -5.328 -3.423 1.00 97.62 95 ALA A C 1
ATOM 701 O O . ALA A 1 95 ? 5.314 -5.880 -3.989 1.00 97.62 95 ALA A O 1
ATOM 702 N N . ASP A 1 96 ? 4.470 -4.108 -2.895 1.00 96.62 96 ASP A N 1
ATOM 703 C CA . ASP A 1 96 ? 5.679 -3.279 -2.948 1.00 96.62 96 ASP A CA 1
ATOM 704 C C . ASP A 1 96 ? 6.817 -3.900 -2.130 1.00 96.62 96 ASP A C 1
ATOM 706 O O . ASP A 1 96 ? 7.944 -4.016 -2.627 1.00 96.62 96 ASP A O 1
ATOM 710 N N . SER A 1 97 ? 6.510 -4.382 -0.921 1.00 96.62 97 SER A N 1
ATOM 711 C CA . SER A 1 97 ? 7.462 -5.028 -0.012 1.00 96.62 97 SER A CA 1
ATOM 712 C C . SER A 1 97 ? 8.227 -6.169 -0.684 1.00 96.62 97 SER A C 1
ATOM 714 O O . SER A 1 97 ? 9.457 -6.134 -0.775 1.00 96.62 97 SER A O 1
ATOM 716 N N . VAL A 1 98 ? 7.510 -7.162 -1.223 1.00 96.81 98 VAL A N 1
ATOM 717 C CA . VAL A 1 98 ? 8.151 -8.334 -1.843 1.00 96.81 98 VAL A CA 1
ATOM 718 C C . VAL A 1 98 ? 8.705 -8.052 -3.240 1.00 96.81 98 VAL A C 1
ATOM 720 O O . VAL A 1 98 ? 9.517 -8.828 -3.740 1.00 96.81 98 VAL A O 1
ATOM 723 N N . SER A 1 99 ? 8.300 -6.943 -3.870 1.00 95.75 99 SER A N 1
ATOM 724 C CA . SER A 1 99 ? 8.801 -6.522 -5.185 1.00 95.75 99 SER A CA 1
ATOM 725 C C . SER A 1 99 ? 10.110 -5.727 -5.113 1.00 95.75 99 SER A C 1
ATOM 727 O O . SER A 1 99 ? 10.655 -5.346 -6.149 1.00 95.75 99 SER A O 1
ATOM 729 N N . GLY A 1 100 ? 10.647 -5.504 -3.908 1.00 93.06 100 GLY A N 1
ATOM 730 C CA . GLY A 1 100 ? 11.967 -4.909 -3.704 1.00 93.06 100 GLY A CA 1
ATOM 731 C C . GLY A 1 100 ? 11.954 -3.393 -3.539 1.00 93.06 100 GLY A C 1
ATOM 732 O O . GLY A 1 100 ? 12.915 -2.733 -3.940 1.00 93.06 100 GLY A O 1
ATOM 733 N N . VAL A 1 101 ? 10.883 -2.830 -2.973 1.00 94.31 101 VAL A N 1
ATOM 734 C CA . VAL A 1 101 ? 10.868 -1.427 -2.549 1.00 94.31 101 VAL A CA 1
ATOM 735 C C . VAL A 1 101 ? 11.932 -1.185 -1.467 1.00 94.31 101 VAL A C 1
ATOM 737 O O . VAL A 1 101 ? 12.093 -1.981 -0.544 1.00 94.31 101 VAL A O 1
ATOM 740 N N . ALA A 1 102 ? 12.675 -0.081 -1.570 1.00 94.69 102 ALA A N 1
ATOM 741 C CA . ALA A 1 102 ? 13.653 0.311 -0.552 1.00 94.69 102 ALA A CA 1
ATOM 742 C C . ALA A 1 102 ? 13.019 1.192 0.534 1.00 94.69 102 ALA A C 1
ATOM 744 O O . ALA A 1 102 ? 13.355 1.082 1.712 1.00 94.69 102 ALA A O 1
ATOM 745 N N . ILE A 1 103 ? 12.114 2.085 0.127 1.00 94.31 103 ILE A N 1
ATOM 746 C CA . ILE A 1 103 ? 11.375 3.000 1.000 1.00 94.31 103 ILE A CA 1
ATOM 747 C C . ILE A 1 103 ? 9.940 3.054 0.494 1.00 94.31 103 ILE A C 1
ATOM 749 O O . ILE A 1 103 ? 9.723 3.338 -0.678 1.00 94.31 103 ILE A O 1
ATOM 753 N N . GLU A 1 104 ? 8.959 2.854 1.361 1.00 95.19 104 GLU A N 1
ATOM 754 C CA . GLU A 1 104 ? 7.560 3.068 1.002 1.00 95.19 104 GLU A CA 1
ATOM 755 C C . GLU A 1 104 ? 6.994 4.213 1.841 1.00 95.19 104 GLU A C 1
ATOM 757 O O . GLU A 1 104 ? 7.166 4.250 3.063 1.00 95.19 104 GLU A O 1
ATOM 762 N N . ILE A 1 105 ? 6.377 5.189 1.172 1.00 93.62 105 ILE A N 1
ATOM 763 C CA . ILE A 1 105 ? 5.741 6.328 1.832 1.00 93.62 105 ILE A CA 1
ATOM 764 C C . ILE A 1 105 ? 4.230 6.154 1.829 1.00 93.62 105 ILE A C 1
ATOM 766 O O . ILE A 1 105 ? 3.599 5.865 0.814 1.00 93.62 105 ILE A O 1
ATOM 770 N N . GLY A 1 106 ? 3.634 6.382 2.983 1.00 88.00 106 GLY A N 1
ATOM 771 C CA . GLY A 1 106 ? 2.221 6.164 3.183 1.00 88.00 106 GLY A CA 1
ATOM 772 C C . GLY A 1 106 ? 1.881 6.261 4.658 1.00 88.00 106 GLY A C 1
ATOM 773 O O . GLY A 1 106 ? 2.747 6.480 5.504 1.00 88.00 106 GLY A O 1
ATOM 774 N N . THR A 1 107 ? 0.615 6.129 5.006 1.00 94.56 107 THR A N 1
ATOM 775 C CA . THR A 1 107 ? -0.554 5.949 4.129 1.00 94.56 107 THR A CA 1
ATOM 776 C C . THR A 1 107 ? -1.012 7.270 3.495 1.00 94.56 107 THR A C 1
ATOM 778 O O . THR A 1 107 ? -0.667 8.355 3.968 1.00 94.56 107 THR A O 1
ATOM 781 N N . ARG A 1 108 ? -1.813 7.212 2.424 1.00 94.88 108 ARG A N 1
ATOM 782 C CA . ARG A 1 108 ? -2.474 8.386 1.827 1.00 94.88 108 ARG A CA 1
ATOM 783 C C . ARG A 1 108 ? -3.990 8.176 1.749 1.00 94.88 108 ARG A C 1
ATOM 785 O O . ARG A 1 108 ? -4.528 8.098 0.644 1.00 94.88 108 ARG A O 1
ATOM 792 N N . PRO A 1 109 ? -4.701 8.109 2.891 1.00 96.25 109 PRO A N 1
ATOM 793 C CA . PRO A 1 109 ? -6.131 7.838 2.891 1.00 96.25 109 PRO A CA 1
ATOM 794 C C . PRO A 1 109 ? -6.903 8.909 2.117 1.00 96.25 109 PRO A C 1
ATOM 796 O O . PRO A 1 109 ? -6.496 10.074 2.026 1.00 96.25 109 PRO A O 1
ATOM 799 N N . THR A 1 110 ? -8.065 8.535 1.588 1.00 95.06 110 THR A N 1
ATOM 800 C CA . THR A 1 110 ? -8.976 9.413 0.836 1.00 95.06 110 THR A CA 1
ATOM 801 C C . THR A 1 110 ? -8.374 10.063 -0.414 1.00 95.06 110 THR A C 1
ATOM 803 O O . THR A 1 110 ? -8.865 11.101 -0.865 1.00 95.06 110 THR A O 1
ATOM 806 N N . GLY A 1 111 ? -7.277 9.526 -0.959 1.00 91.62 111 GLY A N 1
ATOM 807 C CA . GLY A 1 111 ? -6.509 10.179 -2.022 1.00 91.62 111 GLY A CA 1
ATOM 808 C C . GLY A 1 111 ? -6.045 11.591 -1.641 1.00 91.62 111 GLY A C 1
ATOM 809 O O . GLY A 1 111 ? -5.948 12.463 -2.503 1.00 91.62 111 GLY A O 1
ATOM 810 N N . CYS A 1 112 ? -5.843 11.850 -0.342 1.00 92.56 112 CYS A N 1
ATOM 811 C CA . CYS A 1 112 ? -5.546 13.169 0.226 1.00 92.56 112 CYS A CA 1
ATOM 812 C C . CYS A 1 112 ? -6.587 14.265 -0.098 1.00 92.56 112 CYS A C 1
ATOM 814 O O . CYS A 1 112 ? -6.253 15.450 -0.099 1.00 92.56 112 CYS A O 1
ATOM 816 N N . ARG A 1 113 ? -7.847 13.901 -0.379 1.00 93.31 113 ARG A N 1
ATOM 817 C CA . ARG A 1 113 ? -8.893 14.857 -0.797 1.00 93.31 113 ARG A CA 1
ATOM 818 C C . ARG A 1 113 ? -9.483 15.662 0.357 1.00 93.31 113 ARG A C 1
ATOM 820 O O . ARG A 1 113 ? -9.986 16.763 0.136 1.00 93.31 113 ARG A O 1
ATOM 827 N N . TYR A 1 114 ? -9.456 15.127 1.577 1.00 95.94 114 TYR A N 1
ATOM 828 C CA . TYR A 1 114 ? -10.127 15.731 2.726 1.00 95.94 114 TYR A CA 1
ATOM 829 C C . TYR A 1 114 ? -9.149 16.093 3.846 1.00 95.94 114 TYR A C 1
ATOM 831 O O . TYR A 1 114 ? -8.273 15.315 4.222 1.00 95.94 114 TYR A O 1
ATOM 839 N N . LYS A 1 115 ? -9.335 17.282 4.429 1.00 96.25 115 LYS A N 1
ATOM 840 C CA . LYS A 1 115 ? -8.545 17.751 5.574 1.00 96.25 115 LYS A CA 1
ATOM 841 C C . LYS A 1 115 ? -8.779 16.859 6.788 1.00 96.25 115 LYS A C 1
ATOM 843 O O . LYS A 1 115 ? -9.925 16.573 7.114 1.00 96.25 115 LYS A O 1
ATOM 848 N N . ASN A 1 116 ? -7.704 16.510 7.488 1.00 96.88 116 ASN A N 1
ATOM 849 C CA . ASN A 1 116 ? -7.721 15.695 8.705 1.00 96.88 116 ASN A CA 1
ATOM 850 C C . ASN A 1 116 ? -8.181 14.241 8.505 1.00 96.88 116 ASN A C 1
ATOM 852 O O . ASN A 1 116 ? -8.467 13.586 9.493 1.00 96.88 116 ASN A O 1
ATOM 856 N N . TYR A 1 117 ? -8.253 13.700 7.286 1.00 97.69 117 TYR A N 1
ATOM 857 C CA . TYR A 1 117 ? -8.581 12.280 7.068 1.00 97.69 117 TYR A CA 1
ATOM 858 C C . TYR A 1 117 ? -7.316 11.412 7.025 1.00 97.69 117 TYR A C 1
ATOM 860 O O . TYR A 1 117 ? -7.042 10.739 6.039 1.00 97.69 117 TYR A O 1
ATOM 868 N N . ALA A 1 118 ? -6.532 11.469 8.101 1.00 95.94 118 ALA A N 1
ATOM 869 C CA . ALA A 1 118 ? -5.370 10.619 8.345 1.00 95.94 118 ALA A CA 1
ATOM 870 C C . ALA A 1 118 ? -5.108 10.534 9.857 1.00 95.94 118 ALA A C 1
ATOM 872 O O . ALA A 1 118 ? -5.262 11.528 10.564 1.00 95.94 118 ALA A O 1
ATOM 873 N N . SER A 1 119 ? -4.708 9.369 10.354 1.00 96.75 119 SER A N 1
ATOM 874 C CA . SER A 1 119 ? -4.435 9.083 11.762 1.00 96.75 119 SER A CA 1
ATOM 875 C C . SER A 1 119 ? -3.161 8.249 11.942 1.00 96.75 119 SER A C 1
ATOM 877 O O . SER A 1 119 ? -2.547 7.772 10.987 1.00 96.75 119 SER A O 1
ATOM 879 N N . GLY A 1 120 ? -2.719 8.092 13.191 1.00 96.31 120 GLY A N 1
ATOM 880 C CA . GLY A 1 120 ? -1.525 7.304 13.502 1.00 96.31 120 GLY A CA 1
ATOM 881 C C . GLY A 1 120 ? -1.711 5.794 13.315 1.00 96.31 120 GLY A C 1
ATOM 882 O O . GLY A 1 120 ? -0.735 5.100 13.032 1.00 96.31 120 GLY A O 1
ATOM 883 N N . LEU A 1 121 ? -2.936 5.271 13.454 1.00 97.94 121 LEU A N 1
ATOM 884 C CA . LEU A 1 121 ? -3.155 3.823 13.514 1.00 97.94 121 LEU A CA 1
ATOM 885 C C . LEU A 1 121 ? -2.957 3.139 12.157 1.00 97.94 121 LEU A C 1
ATOM 887 O O . LEU A 1 121 ? -2.281 2.115 12.104 1.00 97.94 121 LEU A O 1
ATOM 891 N N . GLU A 1 122 ? -3.465 3.701 11.057 1.00 97.94 122 GLU A N 1
ATOM 892 C CA . GLU A 1 122 ? -3.221 3.151 9.717 1.00 97.94 122 GLU A CA 1
ATOM 893 C C . GLU A 1 122 ? -1.746 3.247 9.312 1.00 97.94 122 GLU A C 1
ATOM 895 O O . GLU A 1 122 ? -1.248 2.357 8.633 1.00 97.94 122 GLU A O 1
ATOM 900 N N . ASN A 1 123 ? -1.019 4.267 9.780 1.00 97.12 123 ASN A N 1
ATOM 901 C CA . ASN A 1 123 ? 0.417 4.407 9.526 1.00 97.12 123 ASN A CA 1
ATOM 902 C C . ASN A 1 123 ? 1.231 3.367 10.304 1.00 97.12 123 ASN A C 1
ATOM 904 O O . ASN A 1 123 ? 2.183 2.795 9.772 1.00 97.12 123 ASN A O 1
ATOM 908 N N . LYS A 1 124 ? 0.833 3.079 11.550 1.00 97.56 124 LYS A N 1
ATOM 909 C CA . LYS A 1 124 ? 1.391 1.971 12.332 1.00 97.56 124 LYS A CA 1
ATOM 910 C C . LYS A 1 124 ? 1.118 0.633 11.643 1.00 97.56 124 LYS A C 1
ATOM 912 O O . LYS A 1 124 ? 2.052 -0.134 11.435 1.00 97.56 124 LYS A O 1
ATOM 917 N N . PHE A 1 125 ? -0.134 0.387 11.257 1.00 98.50 125 PHE A N 1
ATOM 918 C CA . PHE A 1 125 ? -0.548 -0.825 10.551 1.00 98.50 125 PHE A CA 1
ATOM 919 C C . PHE A 1 125 ? 0.244 -1.026 9.254 1.00 98.50 125 PHE A C 1
ATOM 921 O O . PHE A 1 125 ? 0.819 -2.088 9.044 1.00 98.50 125 PHE A O 1
ATOM 928 N N . PHE A 1 126 ? 0.342 0.019 8.429 1.00 98.50 126 PHE A N 1
ATOM 929 C CA . PHE A 1 126 ? 1.171 0.056 7.226 1.00 98.50 126 PHE A CA 1
ATOM 930 C C . PHE A 1 126 ? 2.613 -0.382 7.511 1.00 98.50 126 PHE A C 1
ATOM 932 O O . PHE A 1 126 ? 3.108 -1.322 6.892 1.00 98.50 126 PHE A O 1
ATOM 939 N N . ALA A 1 127 ? 3.274 0.245 8.488 1.00 97.81 127 ALA A N 1
ATOM 940 C CA . ALA A 1 127 ? 4.665 -0.061 8.811 1.00 97.81 127 ALA A CA 1
ATOM 941 C C . ALA A 1 127 ? 4.861 -1.509 9.292 1.00 97.81 127 ALA A C 1
ATOM 943 O O . ALA A 1 127 ? 5.878 -2.136 8.994 1.00 97.81 127 ALA A O 1
ATOM 944 N N . GLU A 1 128 ? 3.905 -2.050 10.043 1.00 98.31 128 GLU A N 1
ATOM 945 C CA . GLU A 1 128 ? 3.940 -3.433 10.517 1.00 98.31 128 GLU A CA 1
ATOM 946 C C . GLU A 1 128 ? 3.718 -4.440 9.393 1.00 98.31 128 GLU A C 1
ATOM 948 O O . GLU A 1 128 ? 4.458 -5.421 9.306 1.00 98.31 128 GLU A O 1
ATOM 953 N N . VAL A 1 129 ? 2.747 -4.189 8.511 1.00 98.50 129 VAL A N 1
ATOM 954 C CA . VAL A 1 129 ? 2.510 -5.021 7.326 1.00 98.50 129 VAL A CA 1
ATOM 955 C C . VAL A 1 129 ? 3.736 -4.992 6.422 1.00 98.50 129 VAL A C 1
ATOM 957 O O . VAL A 1 129 ? 4.203 -6.057 6.028 1.00 98.50 129 VAL A O 1
ATOM 960 N N . LEU A 1 130 ? 4.320 -3.819 6.161 1.00 97.94 130 LEU A N 1
ATOM 961 C CA . LEU A 1 130 ? 5.528 -3.671 5.343 1.00 97.94 130 LEU A CA 1
ATOM 962 C C . LEU A 1 130 ? 6.688 -4.507 5.887 1.00 97.94 130 LEU A C 1
ATOM 964 O O . LEU A 1 130 ? 7.286 -5.302 5.159 1.00 97.94 130 LEU A O 1
ATOM 968 N N . LYS A 1 131 ? 6.988 -4.351 7.182 1.00 97.56 131 LYS A N 1
ATOM 969 C CA . LYS A 1 131 ? 8.086 -5.064 7.845 1.00 97.56 131 LYS A CA 1
ATOM 970 C C . LYS A 1 131 ? 7.840 -6.567 7.907 1.00 97.56 131 LYS A C 1
ATOM 972 O O . LYS A 1 131 ? 8.766 -7.342 7.670 1.00 97.56 131 LYS A O 1
ATOM 977 N N . SER A 1 132 ? 6.614 -6.982 8.222 1.00 98.38 132 SER A N 1
ATOM 978 C CA . SER A 1 132 ? 6.280 -8.401 8.286 1.00 98.38 132 SER A CA 1
ATOM 979 C C . SER A 1 132 ? 6.368 -9.056 6.912 1.00 98.38 132 SER A C 1
ATOM 981 O O . SER A 1 132 ? 7.033 -10.080 6.763 1.00 98.38 132 SER A O 1
ATOM 983 N N . SER A 1 133 ? 5.806 -8.411 5.891 1.00 98.19 133 SER A N 1
ATOM 984 C CA . SER A 1 133 ? 5.832 -8.901 4.511 1.00 98.19 133 SER A CA 1
ATOM 985 C C . SER A 1 133 ? 7.263 -9.075 4.012 1.00 98.19 133 SER A C 1
ATOM 987 O O . SER A 1 133 ? 7.612 -10.151 3.534 1.00 98.19 133 SER A O 1
ATOM 989 N N . ALA A 1 134 ? 8.119 -8.073 4.241 1.00 96.62 134 ALA A N 1
ATOM 990 C CA . ALA A 1 134 ? 9.522 -8.100 3.826 1.00 96.62 134 ALA A CA 1
ATOM 991 C C . ALA A 1 134 ? 10.310 -9.234 4.495 1.00 96.62 134 ALA A C 1
ATOM 993 O O . ALA A 1 134 ? 11.248 -9.779 3.916 1.00 96.62 134 ALA A O 1
ATOM 994 N N . LYS A 1 135 ? 9.957 -9.573 5.740 1.00 97.38 135 LYS A N 1
ATOM 995 C CA . LYS A 1 135 ? 10.653 -10.592 6.527 1.00 97.38 135 LYS A CA 1
ATOM 996 C C . LYS A 1 135 ? 10.143 -12.007 6.260 1.00 97.38 135 LYS A C 1
ATOM 998 O O . LYS A 1 135 ? 10.925 -12.951 6.367 1.00 97.38 135 LYS A O 1
ATOM 1003 N N . HIS A 1 136 ? 8.850 -12.166 5.994 1.00 97.75 136 HIS A N 1
ATOM 1004 C CA . HIS A 1 136 ? 8.179 -13.463 6.081 1.00 97.75 136 HIS A CA 1
ATOM 1005 C C . HIS A 1 136 ? 7.616 -13.984 4.763 1.00 97.75 136 HIS A C 1
ATOM 1007 O O . HIS A 1 136 ? 7.396 -15.189 4.665 1.00 97.75 136 HIS A O 1
ATOM 1013 N N . LEU A 1 137 ? 7.397 -13.133 3.761 1.00 98.12 137 LEU A N 1
ATOM 1014 C CA . LEU A 1 137 ? 6.753 -13.546 2.519 1.00 98.12 137 LEU A CA 1
ATOM 1015 C C . LEU A 1 137 ? 7.751 -13.705 1.375 1.00 98.12 137 LEU A C 1
ATOM 1017 O O . LEU A 1 137 ? 8.676 -12.913 1.196 1.00 98.12 137 LEU A O 1
ATOM 1021 N N . LYS A 1 138 ? 7.508 -14.718 0.544 1.00 97.19 138 LYS A N 1
ATOM 1022 C CA . LYS A 1 138 ? 8.033 -14.787 -0.823 1.00 97.19 138 LYS A CA 1
ATOM 1023 C C . LYS A 1 138 ? 6.991 -14.229 -1.792 1.00 97.19 138 LYS A C 1
ATOM 1025 O O . LYS A 1 138 ? 5.813 -14.133 -1.455 1.00 97.19 138 LYS A O 1
ATOM 1030 N N . LEU A 1 139 ? 7.410 -13.927 -3.025 1.00 96.19 139 LEU A N 1
ATOM 1031 C CA . LEU A 1 139 ? 6.523 -13.420 -4.085 1.00 96.19 139 LEU A CA 1
ATOM 1032 C C . LEU A 1 139 ? 5.261 -14.281 -4.281 1.00 96.19 139 LEU A C 1
ATOM 1034 O O . LEU A 1 139 ? 4.174 -13.736 -4.450 1.00 96.19 139 LEU A O 1
ATOM 1038 N N . SER A 1 140 ? 5.393 -15.612 -4.233 1.00 97.31 140 SER A N 1
ATOM 1039 C CA . SER A 1 140 ? 4.262 -16.539 -4.370 1.00 97.31 140 SER A CA 1
ATOM 1040 C C . SER A 1 140 ? 3.231 -16.372 -3.257 1.00 97.31 140 SER A C 1
ATOM 1042 O O . SER A 1 140 ? 2.044 -16.255 -3.540 1.00 97.31 140 SER A O 1
ATOM 1044 N N . ASP A 1 141 ? 3.689 -16.319 -2.008 1.00 97.94 141 ASP A N 1
ATOM 1045 C CA . ASP A 1 141 ? 2.821 -16.278 -0.828 1.00 97.94 141 ASP A CA 1
ATOM 1046 C C . ASP A 1 141 ? 2.119 -14.917 -0.745 1.00 97.94 141 ASP A C 1
ATOM 1048 O O . ASP A 1 141 ? 0.909 -14.831 -0.544 1.00 97.94 141 ASP A O 1
ATOM 1052 N N . ALA A 1 142 ? 2.871 -13.847 -1.018 1.00 98.12 142 ALA A N 1
ATOM 1053 C CA . ALA A 1 142 ? 2.348 -12.493 -1.141 1.00 98.12 142 ALA A CA 1
ATOM 1054 C C . ALA A 1 142 ? 1.234 -12.391 -2.191 1.00 98.12 142 ALA A C 1
ATOM 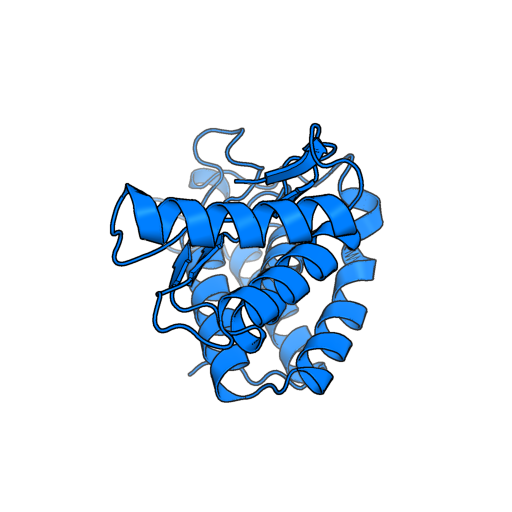1056 O O . ALA A 1 142 ? 0.192 -11.793 -1.930 1.00 98.12 142 ALA A O 1
ATOM 1057 N N . ASN A 1 143 ? 1.422 -13.000 -3.363 1.00 97.94 143 ASN A N 1
ATOM 1058 C CA . ASN A 1 143 ? 0.432 -12.974 -4.434 1.00 97.94 143 ASN A CA 1
ATOM 1059 C C . ASN A 1 143 ? -0.885 -13.659 -4.032 1.00 97.94 143 ASN A C 1
ATOM 1061 O O . ASN A 1 143 ? -1.957 -13.155 -4.365 1.00 97.94 143 ASN A O 1
ATOM 1065 N N . GLU A 1 144 ? -0.829 -14.765 -3.288 1.00 98.38 144 GLU A N 1
ATOM 1066 C CA . GLU A 1 144 ? -2.038 -15.441 -2.804 1.00 98.38 144 GLU A CA 1
ATOM 1067 C C . GLU A 1 144 ? -2.769 -14.622 -1.729 1.00 98.38 144 GLU A C 1
ATOM 1069 O O . GLU A 1 144 ? -3.991 -14.476 -1.804 1.00 98.38 144 GLU A O 1
ATOM 1074 N N . ILE A 1 145 ? -2.042 -13.983 -0.803 1.00 98.50 145 ILE A N 1
ATOM 1075 C CA . ILE A 1 145 ? -2.642 -13.069 0.187 1.00 98.50 145 ILE A CA 1
ATOM 1076 C C . ILE A 1 145 ? -3.319 -11.883 -0.514 1.00 98.50 145 ILE A C 1
ATOM 1078 O O . ILE A 1 145 ? -4.476 -11.567 -0.232 1.00 98.50 145 ILE A O 1
ATOM 1082 N N . VAL A 1 146 ? -2.638 -11.242 -1.470 1.00 98.38 146 VAL A N 1
ATOM 1083 C CA . VAL A 1 146 ? -3.195 -10.104 -2.221 1.00 98.38 146 VAL A CA 1
ATOM 1084 C C . VAL A 1 146 ? -4.457 -10.518 -2.981 1.00 98.38 146 VAL A C 1
ATOM 1086 O O . VAL A 1 146 ? -5.460 -9.806 -2.925 1.00 98.38 146 VAL A O 1
ATOM 1089 N N . LYS A 1 147 ? -4.461 -11.687 -3.636 1.00 98.12 147 LYS A N 1
ATOM 1090 C CA . LYS A 1 147 ? -5.650 -12.222 -4.322 1.00 98.12 147 LYS A CA 1
ATOM 1091 C C . LYS A 1 147 ? -6.810 -12.527 -3.377 1.00 98.12 147 LYS A C 1
ATOM 1093 O O . LYS A 1 147 ? -7.954 -12.424 -3.811 1.00 98.12 147 LYS A O 1
ATOM 1098 N N . ALA A 1 148 ? -6.542 -12.898 -2.127 1.00 98.56 148 ALA A N 1
ATOM 1099 C CA . ALA A 1 148 ? -7.581 -13.146 -1.130 1.00 98.56 148 ALA A CA 1
ATOM 1100 C C . ALA A 1 148 ? -8.215 -11.846 -0.598 1.00 98.56 148 ALA A C 1
ATOM 1102 O O . ALA A 1 148 ? -9.406 -11.820 -0.282 1.00 98.56 148 ALA A O 1
ATOM 1103 N N . ILE A 1 149 ? -7.440 -10.760 -0.510 1.00 98.62 149 ILE A N 1
ATOM 1104 C CA . ILE A 1 149 ? -7.894 -9.476 0.048 1.00 98.62 149 ILE A CA 1
ATOM 1105 C C . ILE A 1 149 ? -8.515 -8.556 -1.012 1.00 98.62 149 ILE A C 1
ATOM 1107 O O . ILE A 1 149 ? -9.536 -7.927 -0.739 1.00 98.62 149 ILE A O 1
ATOM 1111 N N . LEU A 1 150 ? -7.950 -8.496 -2.221 1.00 98.31 150 LEU A N 1
ATOM 1112 C CA . LEU A 1 150 ? -8.389 -7.594 -3.297 1.00 98.31 150 LEU A CA 1
ATOM 1113 C C . LEU A 1 150 ? -9.907 -7.662 -3.607 1.00 98.31 150 LEU A C 1
ATOM 1115 O O . LEU A 1 150 ? -10.539 -6.602 -3.683 1.00 98.31 150 LEU A O 1
ATOM 1119 N N . PRO A 1 151 ? -10.549 -8.848 -3.693 1.00 98.38 151 PRO A N 1
ATOM 1120 C CA . PRO A 1 151 ? -11.989 -8.949 -3.953 1.00 98.38 151 PRO A CA 1
ATOM 1121 C C . PRO A 1 151 ? -12.883 -8.328 -2.873 1.00 98.38 151 PRO A C 1
ATOM 1123 O O . PRO A 1 151 ? -14.070 -8.123 -3.106 1.00 98.38 151 PRO A O 1
ATOM 1126 N N . LYS A 1 152 ? -12.354 -8.028 -1.678 1.00 98.38 152 LYS A N 1
ATOM 1127 C CA . LYS A 1 152 ? -13.138 -7.441 -0.577 1.00 98.38 152 LYS A CA 1
ATOM 1128 C C . LYS A 1 152 ? -13.484 -5.964 -0.806 1.00 98.38 152 LYS A C 1
ATOM 1130 O O . LYS A 1 152 ? -14.378 -5.436 -0.128 1.00 98.38 152 LYS A O 1
ATOM 1135 N N . TYR A 1 153 ? -12.774 -5.298 -1.721 1.00 98.00 153 TYR A N 1
ATOM 1136 C CA . TYR A 1 153 ? -12.926 -3.862 -1.948 1.00 98.00 153 TYR A CA 1
ATOM 1137 C C . TYR A 1 153 ? -12.874 -3.397 -3.408 1.00 98.00 153 TYR A C 1
ATOM 1139 O O . TYR A 1 153 ? -13.250 -2.251 -3.663 1.00 98.00 153 TYR A O 1
ATOM 1147 N N . GLU A 1 154 ? -12.395 -4.206 -4.361 1.00 96.69 154 GLU A N 1
ATOM 1148 C CA . GLU A 1 154 ? -12.156 -3.729 -5.735 1.00 96.69 154 GLU A CA 1
ATOM 1149 C C . GLU A 1 154 ? -13.425 -3.198 -6.431 1.00 96.69 154 GLU A C 1
ATOM 1151 O O . GLU A 1 154 ? -13.359 -2.262 -7.228 1.00 96.69 154 GLU A O 1
ATOM 1156 N N . ASP A 1 155 ? -14.597 -3.713 -6.061 1.00 96.69 155 ASP A N 1
ATOM 1157 C CA . ASP A 1 155 ? -15.912 -3.275 -6.538 1.00 96.69 155 ASP A CA 1
ATOM 1158 C C . ASP A 1 155 ? -16.350 -1.907 -5.976 1.00 96.69 155 ASP A C 1
ATOM 1160 O O . ASP A 1 155 ? -17.160 -1.199 -6.582 1.00 96.69 155 ASP A O 1
ATOM 1164 N N . LYS A 1 156 ? -15.786 -1.493 -4.837 1.00 96.94 156 LYS A N 1
ATOM 1165 C CA . LYS A 1 156 ? -16.139 -0.259 -4.113 1.00 96.94 156 LYS A CA 1
ATOM 1166 C C . LYS A 1 156 ? -15.243 0.925 -4.448 1.00 96.94 156 LYS A C 1
ATOM 1168 O O . LYS A 1 156 ? -15.557 2.040 -4.046 1.00 96.94 156 LYS A O 1
ATOM 1173 N N . LEU A 1 157 ? -14.171 0.739 -5.219 1.00 96.00 157 LEU A N 1
ATOM 1174 C CA . LEU A 1 157 ? -13.195 1.796 -5.533 1.00 96.00 157 LEU A CA 1
ATOM 1175 C C . LEU A 1 157 ? -13.811 3.057 -6.162 1.00 96.00 157 LEU A C 1
ATOM 1177 O O . LEU A 1 157 ? -13.295 4.158 -5.982 1.00 96.00 157 LEU A O 1
ATOM 1181 N N . LYS A 1 158 ? -14.936 2.918 -6.877 1.00 95.19 158 LYS A N 1
ATOM 1182 C CA . LYS A 1 158 ? -15.676 4.055 -7.446 1.00 95.19 158 LYS A CA 1
ATOM 1183 C C . LYS A 1 158 ? -16.420 4.877 -6.386 1.00 95.19 158 LYS A C 1
ATOM 1185 O O . LYS A 1 158 ? -16.542 6.087 -6.546 1.00 95.19 158 LYS A O 1
ATOM 1190 N N . ASN A 1 159 ? -16.915 4.227 -5.334 1.00 96.12 159 ASN A N 1
ATOM 1191 C CA . ASN A 1 159 ? -17.687 4.836 -4.247 1.00 96.12 159 ASN A CA 1
ATOM 1192 C C . ASN A 1 159 ? -17.155 4.354 -2.883 1.00 96.12 159 ASN A C 1
ATOM 1194 O O . ASN A 1 159 ? -17.847 3.617 -2.176 1.00 96.12 159 ASN A O 1
ATOM 1198 N N . PRO A 1 160 ? -15.918 4.724 -2.522 1.00 96.88 160 PRO A N 1
ATOM 1199 C CA . PRO A 1 160 ? -15.277 4.207 -1.326 1.00 96.88 160 PRO A CA 1
ATOM 1200 C C . PRO A 1 160 ? -15.818 4.885 -0.064 1.00 96.88 160 PRO A C 1
ATOM 1202 O O . PRO A 1 160 ? -16.288 6.030 -0.114 1.00 96.88 160 PRO A O 1
ATOM 1205 N N . PRO A 1 161 ? -15.732 4.221 1.098 1.00 97.75 161 PRO A N 1
ATOM 1206 C CA . PRO A 1 161 ? -16.133 4.821 2.352 1.00 97.75 161 PRO A CA 1
ATOM 1207 C C . PRO A 1 161 ? -15.178 5.967 2.701 1.00 97.75 161 PRO A C 1
ATOM 1209 O O . PRO A 1 161 ? -13.967 5.789 2.844 1.00 97.75 161 PRO A O 1
ATOM 1212 N N . LYS A 1 162 ? -15.744 7.162 2.896 1.00 97.88 162 LYS A N 1
ATOM 1213 C CA . LYS A 1 162 ? -14.988 8.350 3.320 1.00 97.88 162 LYS A CA 1
ATOM 1214 C C . LYS A 1 162 ? -14.316 8.159 4.684 1.00 97.88 162 LYS A C 1
ATOM 1216 O O . LYS A 1 162 ? -13.310 8.803 4.956 1.00 97.88 162 LYS A O 1
ATOM 1221 N N . GLY A 1 163 ? -14.877 7.300 5.534 1.00 98.06 163 GLY A N 1
ATOM 1222 C CA . GLY A 1 163 ? -14.375 7.068 6.881 1.00 98.06 163 GLY A CA 1
ATOM 1223 C C . GLY A 1 163 ? -14.564 8.271 7.805 1.00 98.06 163 GLY A C 1
ATOM 1224 O O . GLY A 1 163 ? -15.461 9.096 7.605 1.00 98.06 163 GLY A O 1
ATOM 1225 N N . LYS A 1 164 ? -13.706 8.357 8.818 1.00 98.50 164 LYS A N 1
ATOM 1226 C CA . LYS A 1 164 ? -13.720 9.369 9.877 1.00 98.50 164 LYS A CA 1
ATOM 1227 C C . LYS A 1 164 ? -12.457 10.223 9.821 1.00 98.50 164 LYS A C 1
ATOM 1229 O O . LYS A 1 164 ? -11.380 9.747 9.469 1.00 98.50 164 LYS A O 1
ATOM 1234 N N . SER A 1 165 ? -12.597 11.495 10.158 1.00 98.31 165 SER A N 1
ATOM 1235 C CA . SER A 1 165 ? -11.466 12.395 10.356 1.00 98.31 165 SER A CA 1
ATOM 1236 C C . SER A 1 165 ? -10.713 12.059 11.647 1.00 98.31 165 SER A C 1
ATOM 1238 O O . SER A 1 165 ? -11.216 11.357 12.522 1.00 98.31 165 SER A O 1
ATOM 1240 N N . PHE A 1 166 ? -9.509 12.600 11.795 1.00 98.31 166 PHE A N 1
ATOM 1241 C CA . PHE A 1 166 ? -8.644 12.413 12.951 1.00 98.31 166 PHE A CA 1
ATOM 1242 C C . PHE A 1 166 ? -9.349 12.724 14.285 1.00 98.31 166 PHE A C 1
ATOM 1244 O O . PHE A 1 166 ? -9.322 11.855 15.153 1.00 98.31 166 PHE A O 1
ATOM 1251 N N . PRO A 1 167 ? -10.064 13.860 14.456 1.00 98.06 167 PRO A N 1
ATOM 1252 C CA . PRO A 1 167 ? -10.857 14.114 15.665 1.00 98.06 167 PRO A CA 1
ATOM 1253 C C . PRO A 1 167 ? -11.985 13.112 15.935 1.00 98.06 167 PRO A C 1
ATOM 1255 O O . PRO A 1 167 ? -12.429 12.987 17.070 1.00 98.06 167 PRO A O 1
ATOM 1258 N N . GLU A 1 168 ? -12.489 12.437 14.901 1.00 98.31 168 GLU A N 1
ATOM 1259 C CA . GLU A 1 168 ? -13.595 11.479 15.015 1.00 98.31 168 GLU A CA 1
ATOM 1260 C C . GLU A 1 168 ? -13.102 10.052 15.311 1.00 98.31 168 GLU A C 1
ATOM 1262 O O . GLU A 1 168 ? -13.854 9.253 15.867 1.00 98.31 168 GLU A O 1
ATOM 1267 N N . CYS A 1 169 ? -11.859 9.714 14.943 1.00 98.31 169 CYS A N 1
ATOM 1268 C CA . CYS A 1 169 ? -11.259 8.391 15.164 1.00 98.31 169 CYS A CA 1
ATOM 1269 C C . CYS A 1 169 ? -10.102 8.375 16.177 1.00 98.31 169 CYS A C 1
ATOM 1271 O O . CYS A 1 169 ? -9.507 7.321 16.405 1.00 98.31 169 CYS A O 1
ATOM 1273 N N . THR A 1 170 ? -9.788 9.512 16.804 1.00 98.25 170 THR A N 1
ATOM 1274 C CA . THR A 1 170 ? -8.726 9.651 17.811 1.00 98.25 170 THR A CA 1
ATOM 1275 C C . THR A 1 170 ? -9.208 10.511 18.976 1.00 98.25 170 THR A C 1
ATOM 1277 O O . THR A 1 170 ? -9.766 11.589 18.776 1.00 98.25 170 THR A O 1
ATOM 1280 N N . ASP A 1 171 ? -8.952 10.072 20.208 1.00 97.81 171 ASP A N 1
ATOM 1281 C CA . ASP A 1 171 ? -9.085 10.924 21.387 1.00 97.81 171 ASP A CA 1
ATOM 1282 C C . ASP A 1 171 ? -7.986 11.992 21.361 1.00 97.81 171 ASP A C 1
ATOM 1284 O O . ASP A 1 171 ? -6.809 11.712 21.575 1.00 97.81 171 ASP A O 1
ATOM 1288 N N . LEU A 1 172 ? -8.375 13.242 21.114 1.00 97.00 172 LEU A N 1
ATOM 1289 C CA . LEU A 1 172 ? -7.443 14.362 20.973 1.00 97.00 172 LEU A CA 1
ATOM 1290 C C . LEU A 1 172 ? -6.683 14.718 22.259 1.00 97.00 172 LEU A C 1
ATOM 1292 O O . LEU A 1 172 ? -5.677 15.421 22.182 1.00 97.00 172 LEU A O 1
ATOM 1296 N N . ARG A 1 173 ? -7.140 14.273 23.436 1.00 97.38 173 ARG A N 1
ATOM 1297 C CA . ARG A 1 173 ? -6.436 14.520 24.704 1.00 97.38 173 ARG A CA 1
ATOM 1298 C C . ARG A 1 173 ? -5.311 13.523 24.927 1.00 97.38 173 ARG A C 1
ATOM 1300 O O . ARG A 1 173 ? -4.252 13.899 25.418 1.00 97.38 173 ARG A O 1
ATOM 1307 N N . THR A 1 174 ? -5.556 12.260 24.595 1.00 97.38 174 THR A N 1
ATOM 1308 C CA . THR A 1 174 ? -4.621 11.151 24.840 1.00 97.38 174 THR A CA 1
ATOM 1309 C C . THR A 1 174 ? -3.840 10.739 23.590 1.00 97.38 174 THR A C 1
ATOM 1311 O O . THR A 1 174 ? -2.889 9.961 23.683 1.00 97.38 174 THR A O 1
ATOM 1314 N N . LEU A 1 175 ? -4.240 11.258 22.425 1.00 96.94 175 LEU A N 1
ATOM 1315 C CA . LEU A 1 175 ? -3.781 10.869 21.090 1.00 96.94 175 LEU A CA 1
ATOM 1316 C C . LEU A 1 175 ? -3.909 9.361 20.826 1.00 96.94 175 LEU A C 1
ATOM 1318 O O . LEU A 1 175 ? -3.167 8.804 20.018 1.00 96.94 175 LEU A O 1
ATOM 1322 N N . GLN A 1 176 ? -4.847 8.697 21.508 1.00 98.06 176 GLN A N 1
ATOM 1323 C CA . GLN A 1 176 ? -5.124 7.277 21.314 1.00 98.06 176 GLN A CA 1
ATOM 1324 C C . GLN A 1 176 ? -6.253 7.075 20.298 1.00 98.06 176 GLN A C 1
ATOM 1326 O O . GLN A 1 176 ? -7.225 7.837 20.309 1.00 98.06 176 GLN A O 1
ATOM 1331 N N . PRO A 1 177 ? -6.172 6.050 19.431 1.00 98.31 177 PRO A N 1
ATOM 1332 C CA . PRO A 1 177 ? -7.271 5.712 18.536 1.00 98.31 177 PRO A CA 1
ATOM 1333 C C . PRO A 1 177 ? -8.540 5.355 19.317 1.00 98.31 177 PRO A C 1
ATOM 1335 O O . PRO A 1 177 ? -8.476 4.825 20.430 1.00 98.31 177 PRO A O 1
ATOM 1338 N N . THR A 1 178 ? -9.707 5.598 18.724 1.00 98.56 178 THR A N 1
ATOM 1339 C CA . THR A 1 178 ? -10.973 5.144 19.307 1.00 98.56 178 THR A CA 1
ATOM 1340 C C . THR A 1 178 ? -11.028 3.619 19.364 1.00 98.56 178 THR A C 1
ATOM 1342 O O . THR A 1 178 ? -10.395 2.912 18.577 1.00 98.56 178 THR A O 1
ATOM 1345 N N . ARG A 1 179 ? -11.850 3.095 20.279 1.00 98.50 179 ARG A N 1
ATOM 1346 C CA . ARG A 1 179 ? -12.091 1.652 20.403 1.00 98.50 179 ARG A CA 1
ATOM 1347 C C . ARG A 1 179 ? -12.554 1.021 19.086 1.00 98.50 179 ARG A C 1
ATOM 1349 O O . ARG A 1 179 ? -12.056 -0.032 18.720 1.00 98.50 179 ARG A O 1
ATOM 1356 N N . GLU A 1 180 ? -13.452 1.688 18.367 1.00 98.62 180 GLU A N 1
ATOM 1357 C CA . GLU A 1 180 ? -13.912 1.260 17.040 1.00 98.62 180 GLU A CA 1
ATOM 1358 C C . GLU A 1 180 ? -12.745 1.119 16.052 1.00 98.62 180 GLU A C 1
ATOM 1360 O O . GLU A 1 180 ? -12.654 0.117 15.343 1.00 98.62 180 GLU A O 1
ATOM 1365 N N . TRP A 1 181 ? -11.818 2.087 16.028 1.00 98.56 181 TRP A N 1
ATOM 1366 C CA . TRP A 1 181 ? -10.694 2.026 15.099 1.00 98.56 181 TRP A CA 1
ATOM 1367 C C . TRP A 1 181 ? -9.748 0.865 15.438 1.00 98.56 181 TRP A C 1
ATOM 1369 O O . TRP A 1 181 ? -9.312 0.132 14.549 1.00 98.56 181 TRP A O 1
ATOM 1379 N N . LEU A 1 182 ? -9.499 0.643 16.735 1.00 98.62 182 LEU A N 1
ATOM 1380 C CA . LEU A 1 182 ? -8.727 -0.500 17.233 1.00 98.62 182 LEU A CA 1
ATOM 1381 C C . LEU A 1 182 ? -9.397 -1.840 16.908 1.00 98.62 182 LEU A C 1
ATOM 1383 O O . LEU A 1 182 ? -8.714 -2.774 16.504 1.00 98.62 182 LEU A O 1
ATOM 1387 N N . GLU A 1 183 ? -10.718 -1.948 17.043 1.00 98.81 183 GLU A N 1
ATOM 1388 C CA . GLU A 1 183 ? -11.460 -3.176 16.734 1.00 98.81 183 GLU A CA 1
ATOM 1389 C C . GLU A 1 183 ? -11.355 -3.551 15.249 1.00 98.81 183 GLU A C 1
ATOM 1391 O O . GLU A 1 183 ? -11.154 -4.726 14.928 1.00 98.81 183 GLU A O 1
ATOM 1396 N N . ILE A 1 184 ? -11.419 -2.568 14.344 1.00 98.81 184 ILE A N 1
ATOM 1397 C CA . ILE A 1 184 ? -11.195 -2.784 12.906 1.00 98.81 184 ILE A CA 1
ATOM 1398 C C . ILE A 1 184 ? -9.746 -3.214 12.644 1.00 98.81 184 ILE A C 1
ATOM 1400 O O . ILE A 1 184 ? -9.511 -4.178 11.918 1.00 98.81 184 ILE A O 1
ATOM 1404 N N . TYR A 1 185 ? -8.780 -2.537 13.260 1.00 98.69 185 TYR A N 1
ATOM 1405 C CA . TYR A 1 185 ? -7.361 -2.870 13.148 1.00 98.69 185 TYR A CA 1
ATOM 1406 C C . TYR A 1 185 ? -7.055 -4.304 13.623 1.00 98.69 185 TYR A C 1
ATOM 1408 O O . TYR A 1 185 ? -6.364 -5.047 12.926 1.00 98.69 185 TYR A O 1
ATOM 1416 N N . GLU A 1 186 ? -7.623 -4.739 14.752 1.00 98.56 186 GLU A N 1
ATOM 1417 C CA . GLU A 1 186 ? -7.486 -6.115 15.250 1.00 98.56 186 GLU A CA 1
ATOM 1418 C C . GLU A 1 186 ? -8.204 -7.135 14.361 1.00 98.56 186 GLU A C 1
ATOM 1420 O O . GLU A 1 186 ? -7.686 -8.227 14.134 1.00 98.56 186 GLU A O 1
ATOM 1425 N N . LYS A 1 187 ? -9.386 -6.796 13.830 1.00 98.69 187 LYS A N 1
ATOM 1426 C CA . LYS A 1 187 ? -10.103 -7.652 12.874 1.00 98.69 187 LYS A CA 1
ATOM 1427 C C . LYS A 1 187 ? -9.233 -7.941 11.653 1.00 98.69 187 LYS A C 1
ATOM 1429 O O . LYS A 1 187 ? -9.074 -9.105 11.301 1.00 98.69 187 LYS A O 1
ATOM 1434 N N . VAL A 1 188 ? -8.669 -6.906 11.032 1.00 98.69 188 VAL A N 1
ATOM 1435 C CA . VAL A 1 188 ? -7.870 -7.074 9.812 1.00 98.69 188 VAL A CA 1
ATOM 1436 C C . VAL A 1 188 ? -6.572 -7.824 10.103 1.00 98.69 188 VAL A C 1
ATOM 1438 O O . VAL A 1 188 ? -6.207 -8.695 9.324 1.00 98.69 188 VAL A O 1
ATOM 1441 N N . TRP A 1 189 ? -5.910 -7.577 11.238 1.00 98.56 189 TRP A N 1
ATOM 1442 C CA . TRP A 1 189 ? -4.726 -8.356 11.618 1.00 98.56 189 TRP A CA 1
ATOM 1443 C C . TRP A 1 189 ? -5.012 -9.848 11.793 1.00 98.56 189 TRP A C 1
ATOM 1445 O O . TRP A 1 189 ? -4.249 -10.652 11.269 1.00 98.56 189 TRP A O 1
ATOM 1455 N N . ARG A 1 190 ? -6.118 -10.223 12.452 1.00 98.56 190 ARG A N 1
ATOM 1456 C CA . ARG A 1 190 ? -6.510 -11.639 12.570 1.00 98.56 190 ARG A CA 1
ATOM 1457 C C . ARG A 1 190 ? -6.698 -12.294 11.205 1.00 98.56 190 ARG A C 1
ATOM 1459 O O . ARG A 1 190 ? -6.199 -13.386 10.980 1.00 98.56 190 ARG A O 1
ATOM 1466 N N . GLU A 1 191 ? -7.349 -11.597 10.273 1.00 98.50 191 GLU A N 1
ATOM 1467 C CA . GLU A 1 191 ? -7.502 -12.100 8.903 1.00 98.50 191 GLU A CA 1
ATOM 1468 C C . GLU A 1 191 ? -6.149 -12.296 8.197 1.00 98.50 191 GLU A C 1
ATOM 1470 O O . GLU A 1 191 ? -5.991 -13.250 7.442 1.00 98.50 191 GLU A O 1
ATOM 1475 N N . LEU A 1 192 ? -5.163 -11.424 8.433 1.00 98.56 192 LEU A N 1
ATOM 1476 C CA . LEU A 1 192 ? -3.815 -11.585 7.874 1.00 98.56 192 LEU A CA 1
ATOM 1477 C C . LEU A 1 192 ? -3.065 -12.768 8.487 1.00 98.56 192 LEU A C 1
ATOM 1479 O O . LEU A 1 192 ? -2.378 -13.485 7.763 1.00 98.56 192 LEU A O 1
ATOM 1483 N N . GLU A 1 193 ? -3.216 -12.987 9.792 1.00 98.44 193 GLU A N 1
ATOM 1484 C CA . GLU A 1 193 ? -2.638 -14.140 10.486 1.00 98.44 193 GLU A CA 1
ATOM 1485 C C . GLU A 1 193 ? -3.239 -15.454 9.964 1.00 98.44 193 GLU A C 1
ATOM 1487 O O . GLU A 1 193 ? -2.489 -16.384 9.665 1.00 98.44 193 GLU A O 1
ATOM 1492 N N . ASP A 1 194 ? -4.559 -15.499 9.750 1.00 98.38 194 ASP A N 1
ATOM 1493 C CA . ASP A 1 194 ? -5.259 -16.640 9.141 1.00 98.38 194 ASP A CA 1
ATOM 1494 C C . ASP A 1 194 ? -4.796 -16.904 7.696 1.00 98.38 194 ASP A C 1
ATOM 1496 O O . ASP A 1 194 ? -4.758 -18.050 7.246 1.00 98.38 194 ASP A O 1
ATOM 1500 N N . LEU A 1 195 ? -4.404 -15.851 6.969 1.00 98.19 195 LEU A N 1
ATOM 1501 C CA . LEU A 1 195 ? -3.819 -15.931 5.625 1.00 98.19 195 LEU A CA 1
ATOM 1502 C C . LEU A 1 195 ? -2.305 -16.215 5.629 1.00 98.19 195 LEU A C 1
ATOM 1504 O O . LEU A 1 195 ? -1.692 -16.284 4.564 1.00 98.19 195 LEU A O 1
ATOM 1508 N N . GLY A 1 196 ? -1.694 -16.405 6.801 1.00 97.06 196 GLY A N 1
ATOM 1509 C CA . GLY A 1 196 ? -0.298 -16.819 6.943 1.00 97.06 196 GLY A CA 1
ATOM 1510 C C . GLY A 1 196 ? 0.724 -15.683 7.046 1.00 97.06 196 GLY A C 1
ATOM 1511 O O . GLY A 1 196 ? 1.924 -15.959 7.032 1.00 97.06 196 GLY A O 1
ATOM 1512 N N . LEU A 1 197 ? 0.297 -14.424 7.185 1.00 98.31 197 LEU A N 1
ATOM 1513 C CA . LEU A 1 197 ? 1.191 -13.302 7.476 1.00 98.31 197 LEU A CA 1
ATOM 1514 C C . LEU A 1 197 ? 1.284 -13.086 8.997 1.00 98.31 197 LEU A C 1
ATOM 1516 O O . LEU A 1 197 ? 0.343 -12.563 9.598 1.00 98.31 197 LEU A O 1
ATOM 1520 N N . PRO A 1 198 ? 2.406 -13.438 9.653 1.00 97.50 198 PRO A N 1
ATOM 1521 C CA . PRO A 1 198 ? 2.541 -13.235 11.090 1.00 97.50 198 PRO A CA 1
ATOM 1522 C C . PRO A 1 198 ? 2.553 -11.745 11.438 1.00 97.50 198 PRO A C 1
ATOM 1524 O O . PRO A 1 198 ? 3.118 -10.920 10.720 1.00 97.50 198 PRO A O 1
ATOM 1527 N N . ARG A 1 199 ? 1.984 -11.376 12.581 1.00 95.69 199 ARG A N 1
ATOM 1528 C CA . ARG A 1 199 ? 2.022 -9.990 13.049 1.00 95.69 199 ARG A CA 1
ATOM 1529 C C . ARG A 1 199 ? 3.437 -9.544 13.410 1.00 95.69 199 ARG A C 1
ATOM 1531 O O . ARG A 1 199 ? 4.188 -10.282 14.054 1.00 95.69 199 ARG A O 1
ATOM 1538 N N . TRP A 1 200 ? 3.791 -8.318 13.021 1.00 93.75 200 TRP A N 1
ATOM 1539 C CA . TRP A 1 200 ? 5.067 -7.721 13.412 1.00 93.75 200 TRP A CA 1
ATOM 1540 C C . TRP A 1 200 ? 5.096 -7.485 14.930 1.00 93.75 200 TRP A C 1
ATOM 1542 O O . TRP A 1 200 ? 4.160 -6.908 15.482 1.00 93.75 200 TRP A O 1
ATOM 1552 N N . LYS A 1 201 ? 6.159 -7.955 15.590 1.00 83.69 201 LYS A N 1
ATOM 1553 C CA . LYS A 1 201 ? 6.406 -7.780 17.029 1.00 83.69 201 LYS A CA 1
ATOM 1554 C C . LYS A 1 201 ? 7.519 -6.769 17.262 1.00 83.69 201 LYS A C 1
ATOM 1556 O O . LYS A 1 201 ? 8.497 -6.785 16.478 1.00 83.69 201 LYS A O 1
#

=== Feature glossary ===
Each block in this record encodes a different view of the same protein. In brief:

Predicted aligned error. PAE(i, j) answers: if I align the predicted and true structures on residue i, how far off (in Å) do I expect residue j to be? A block-diagonal PAE matrix with low values on the blocks and high values off-diagonal is the signature of a multi-domain protein with confidently predicted domains but uncertain inter-domain orientation.

Contact-map, Ramachandran, and PAE plots. Plot images: a contact map (which residues are close in 3D, as an N×N binary image), a Ramachandran scatter (backbone torsion angles, revealing secondary-structure composition at a glance), and — for AlphaFold structures — a PAE heatmap (pairwise prediction confidence).

Backbone torsions (φ/ψ). φ (phi) and ψ (psi) are the two rotatable backbone dihedrals per residue: φ is the C(i-1)–N–Cα–C torsion, ψ is the N–Cα–C–N(i+1) torsion, both in degrees on (−180°, 180°]. α-helical residues cluster near (−60°, −45°); β-strand residues near (−120°, +130°). A Ramachandran plot is simply a scatter of (φ, ψ) for every residue.

Foldseek 3Di. A 3Di character summarizes, for each residue, the relative orientation of the Cα frame of its nearest spatial neighbor. Because it encodes fold topology rather than chemistry, 3Di alignments detect remote structural similarity that sequence alignment misses.

Radius of gyration, Cα contacts, bounding box. Three whole-structure scalars: the radius of gyration (RMS distance of Cα from centroid, in Å), the count of Cα–Cα contacts (pairs closer than 8 Å and separated by more than four residues in sequence — i.e. tertiary, not local, contacts), and the bounding-box dimensions. Together they distinguish compact globular folds from extended fibres or disordered chains.

Sequence. Sequence gives the chain of amino acids in standard one-letter code (A=alanine, C=cysteine, …, Y=tyrosine), read N→C. It is the only feature that is directly encoded by the gene; all structural features are derived from the folded form of this sequence.

mmCIF coordinates. Atomic coordinates in PDBx/mmCIF format — the same representation the Protein Data Bank distributes. Each line of the _atom_site loop places one backbone atom in Cartesian space (units: ångströms, origin: arbitrary).

Secondary structure (3-state, P-SEA). Three-state secondary structure (P-SEA) collapses the eight DSSP classes into helix (a), strand (b), and coil (c). P-SEA assigns these from Cα geometry alone — distances and angles — without requiring backbone oxygens, so it works on any Cα trace.

InterPro / GO / CATH / organism. Functional annotations link the protein to curated databases. InterPro entries identify conserved domains and families by matching the sequence against member-database signatures (Pfam, PROSITE, CDD, …). Gene Ontology (GO) terms describe molecular function, biological process, and cellular component in a controlled vocabulary. CATH places the structure in a hierarchical fold classification (Class/Architecture/Topology/Homologous-superfamily). The organism is the source speci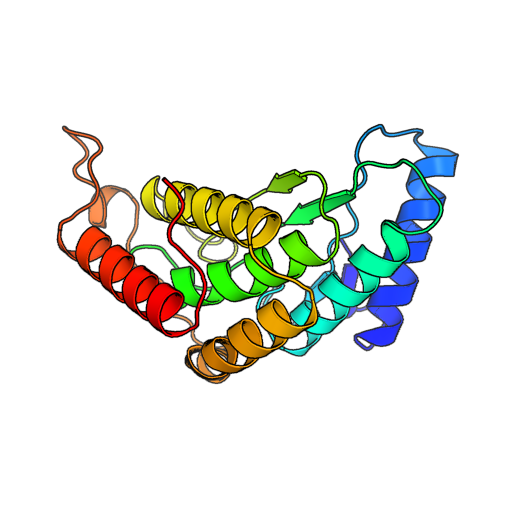es.

B-factor. B-factor (Debye–Waller factor) reflects atomic displacement in the crystal lattice. It is an experimental observable (units Å²), not a prediction; low values mean the atom is pinned down, high values mean it moves or is heterogeneous across the crystal.

Rendered structure images. Structure images are PyMOL renders from six orthogonal camera directions. Cartoon representation draws helices as coils and strands as arrows; sticks shows the backbone as bonds; surface shows the solvent-excluded envelope. Rainbow coloring maps sequence position to hue (blue→red, N→C); chain coloring assigns a distinct color per polypeptide.

Solvent-accessible surface area. Solvent-accessible surface area (SASA) is the area in Å² traced out by the centre of a 1.4 Å probe sphere (a water molecule) rolled over the protein's van der Waals surface (Shrake–Rupley / Lee–Richards construction). Buried residues have near-zero SASA; fully exposed residues can exceed 200 Å². The total SASA scales roughly with the number of surface residues.

Secondary structure (8-state, DSSP). The SS8 string is DSSP's per-residue secondary-structure call. α-helix (H) means an i→i+4 H-bond ladder; β-strand (E) means the residue participates in a β-sheet; 3₁₀ (G) and π (I) are tighter and wider helices; T/S are turns/bends; '-' is loop.

pLDDT. For AlphaFold models, the B-factor field carries pLDDT — the model's own estimate of local accuracy on a 0–100 scale. Regions with pLDDT<50 should be treated as essentially unmodeled; they often correspond to intrinsically disordered segments.

Nearest PDB structures. Nearest PDB neighbors are the top structural matches found by Foldseek when searching this structure against the entire Protein Data Bank. Each hit reports a TM-score (0 to 1; >0.5 almost always implies the same fold) and an E-value. These are *structural* homologs — they may share no detectable sequence similarity.